Protein AF-A0A936N898-F1 (afdb_monomer_lite)

Radius of gyration: 23.76 Å; chains: 1; bounding box: 63×31×62 Å

Sequence (211 aa):
MKKSLTIEELRSRIGKPIFVIATTEEFKNKTAWYVISKIHEFKADNENRGYIEFTDYDYIDLEKIQFFRFFDTEATEKELAEILKEEEKAKKKTGYERVGKEESYYYTETSYFNDEKLAKNIARAEQLKYKLRRYAALNGGIPSQADWGNSYVAKYEIIGESDNFIHATKNFESRAVGAIYFKDIEACKKAIEIFKKELIWYFTEFQEMLY

Foldseek 3Di:
DPDPDDPVNVVVQAQFWKWFDFCDPVCVPDPAIDTQAGFHDWDAPPVRQIWTQGPVHRIDGPVRTPDMDTDPDPDDPVRVSVVRVVVVVVPPDDQPRPDDPDDARDDDCPDPCVDSVLVVLVVLLVVLLVVLQVLLCVPQHFDDPVQLVFLVQWKWWWDADPPLDIAIDIDRHDDDPSTGIHSDRVSRRVSCVVCVVSVSCCRPPRDNDDD

Secondary structure (DSSP, 8-state):
---PPPHHHHHTTTTS-EEEEE-STTTTT--S-EEE--EEEEEE-TT--EEEEETTEEEEEGGGEEEEEE--S---HHHHHHHHHHHHHHS---TTTT--TT------TTSS---HHHHHHHHHHHHHHHHHHHHHHHTT-PPPHHHHT-TTS-EEEEEE-GGG-EEEEEESS---TT--EES-HHHHHHHHHHTHHHHHHHHHT--SS--

pLDDT: mean 71.6, std 17.62, range [25.3, 97.5]

Structure (mmCIF, N/CA/C/O backbone):
data_AF-A0A936N898-F1
#
_entry.id   AF-A0A936N898-F1
#
loop_
_atom_site.group_PDB
_atom_site.id
_atom_site.type_symbol
_atom_site.label_atom_id
_atom_site.label_alt_id
_atom_site.label_comp_id
_atom_site.label_asym_id
_atom_site.label_entity_id
_atom_site.label_seq_id
_atom_site.pdbx_PDB_ins_code
_atom_site.Cartn_x
_atom_site.Cartn_y
_atom_site.Cartn_z
_atom_site.occupancy
_atom_site.B_iso_or_equiv
_atom_site.auth_seq_id
_atom_site.auth_comp_id
_atom_site.auth_asym_id
_atom_site.auth_atom_id
_atom_site.pdbx_PDB_model_num
ATOM 1 N N . MET A 1 1 ? -12.979 -19.127 -6.591 1.00 25.30 1 MET A N 1
ATOM 2 C CA . MET A 1 1 ? -12.616 -18.983 -8.018 1.00 25.30 1 MET A CA 1
ATOM 3 C C . MET A 1 1 ? -13.721 -18.176 -8.691 1.00 25.30 1 MET A C 1
ATOM 5 O O . MET A 1 1 ? -14.847 -18.655 -8.710 1.00 25.30 1 MET A O 1
ATOM 9 N N . LYS A 1 2 ? -13.460 -16.932 -9.126 1.00 33.62 2 LYS A N 1
ATOM 10 C CA . LYS A 1 2 ? -14.437 -16.159 -9.914 1.00 33.62 2 LYS A CA 1
ATOM 11 C C . LYS A 1 2 ? -14.580 -16.875 -11.259 1.00 33.62 2 LYS A C 1
ATOM 13 O O . LYS A 1 2 ? -13.618 -16.913 -12.018 1.00 33.62 2 LYS A O 1
ATOM 18 N N . LYS A 1 3 ? -15.722 -17.510 -11.512 1.00 35.06 3 LYS A N 1
ATOM 19 C CA . LYS A 1 3 ? -16.014 -18.105 -12.818 1.00 35.06 3 LYS A CA 1
ATOM 20 C C . LYS A 1 3 ? -16.318 -16.934 -13.753 1.00 35.06 3 LYS A C 1
ATOM 22 O O . LYS A 1 3 ? -17.282 -16.213 -13.512 1.00 35.06 3 LYS A O 1
ATOM 27 N N . SER A 1 4 ? -15.451 -16.670 -14.726 1.00 47.84 4 SER A N 1
ATOM 28 C CA . SER A 1 4 ? -15.761 -15.726 -15.801 1.00 47.84 4 SER A CA 1
ATOM 29 C C . SER A 1 4 ? -16.991 -16.257 -16.531 1.00 47.84 4 SER A C 1
ATOM 31 O O . SER A 1 4 ? -16.968 -17.408 -16.971 1.00 47.84 4 SER A O 1
ATOM 33 N N . LEU A 1 5 ? -18.063 -15.466 -16.611 1.00 54.56 5 LEU A N 1
ATOM 34 C CA . LEU A 1 5 ? -19.192 -15.829 -17.461 1.00 54.56 5 LEU A CA 1
ATOM 35 C C . LEU A 1 5 ? -18.720 -15.878 -18.913 1.00 54.56 5 LEU A C 1
ATOM 37 O O . LEU A 1 5 ? -17.948 -15.030 -19.362 1.00 54.56 5 LEU A O 1
ATOM 41 N N . THR A 1 6 ? -19.180 -16.891 -19.626 1.00 60.09 6 THR A N 1
ATOM 42 C CA . THR A 1 6 ? -18.953 -17.059 -21.057 1.00 60.09 6 THR A CA 1
ATOM 43 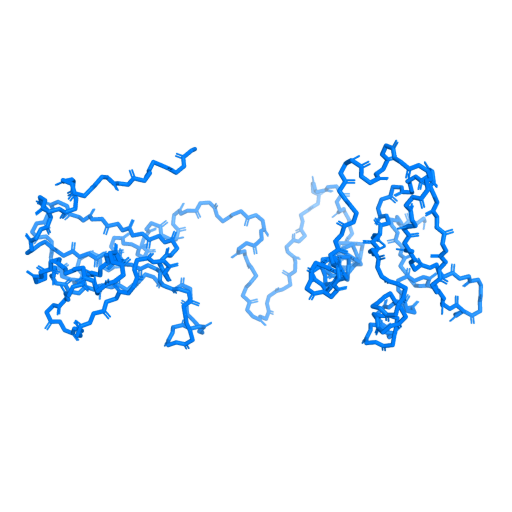C C . THR A 1 6 ? -19.777 -16.043 -21.855 1.00 60.09 6 THR A C 1
ATOM 45 O O . THR A 1 6 ? -20.807 -15.542 -21.400 1.00 60.09 6 THR A O 1
ATOM 48 N N . ILE A 1 7 ? -19.341 -15.749 -23.082 1.00 58.12 7 ILE A N 1
ATOM 49 C CA . ILE A 1 7 ? -20.058 -14.850 -24.006 1.00 58.12 7 ILE A CA 1
ATOM 50 C C . ILE A 1 7 ? -21.486 -15.359 -24.276 1.00 58.12 7 ILE A C 1
ATOM 52 O O . ILE A 1 7 ? -22.421 -14.571 -24.404 1.00 58.12 7 ILE A O 1
ATOM 56 N N . GLU A 1 8 ? -21.673 -16.677 -24.321 1.00 64.31 8 GLU A N 1
ATOM 57 C CA . GLU A 1 8 ? -22.971 -17.327 -24.534 1.00 64.31 8 GLU A CA 1
ATOM 58 C C . GLU A 1 8 ? -23.923 -17.109 -23.350 1.00 64.31 8 GLU A C 1
ATOM 60 O O . GLU A 1 8 ? -25.092 -16.765 -23.548 1.00 64.31 8 GLU A O 1
ATOM 65 N N . GLU A 1 9 ? -23.412 -17.207 -22.118 1.00 66.25 9 GLU A N 1
ATOM 66 C CA . GLU A 1 9 ? -24.181 -16.903 -20.906 1.00 66.25 9 GLU A CA 1
ATOM 67 C C . GLU A 1 9 ? -24.634 -15.437 -20.886 1.00 66.25 9 GLU A C 1
ATOM 69 O O . GLU A 1 9 ? -25.782 -15.167 -20.535 1.00 66.25 9 GLU A O 1
ATOM 74 N N . LEU A 1 10 ? -23.792 -14.495 -21.326 1.00 65.50 10 LEU A N 1
ATOM 75 C CA . LEU A 1 10 ? -24.143 -13.071 -21.402 1.00 65.50 10 LEU A CA 1
ATOM 76 C C . LEU A 1 10 ? -25.190 -12.774 -22.487 1.00 65.50 10 LEU A C 1
ATOM 78 O O . LEU A 1 10 ? -26.138 -12.030 -22.236 1.00 65.50 10 LEU A O 1
ATOM 82 N N . ARG A 1 11 ? -25.082 -13.395 -23.669 1.00 67.81 11 ARG A N 1
ATOM 83 C CA . ARG A 1 11 ? -26.071 -13.236 -24.754 1.00 67.81 11 ARG A CA 1
ATOM 84 C C . ARG A 1 11 ? -27.466 -13.721 -24.357 1.00 67.81 11 ARG A C 1
ATOM 86 O O . ARG A 1 11 ? -28.455 -13.106 -24.740 1.00 67.81 11 ARG A O 1
ATOM 93 N N . SER A 1 12 ? -27.559 -14.764 -23.529 1.00 71.19 12 SER A N 1
ATOM 94 C CA . SER A 1 12 ? -28.845 -15.259 -23.001 1.00 71.19 12 SER A CA 1
ATOM 95 C C . SER A 1 12 ? -29.560 -14.279 -22.049 1.00 71.19 12 SER A C 1
ATOM 97 O O . SER A 1 12 ? -30.694 -14.523 -21.630 1.00 71.19 12 SER A O 1
ATOM 99 N N . ARG A 1 13 ? -28.893 -13.178 -21.675 1.00 69.88 13 ARG A N 1
ATOM 100 C CA . ARG A 1 13 ? -29.365 -12.181 -20.705 1.00 69.88 13 ARG A CA 1
ATOM 101 C C . ARG A 1 13 ? -29.786 -10.852 -21.349 1.00 69.88 13 ARG A C 1
ATOM 103 O O . ARG A 1 13 ? -30.133 -9.932 -20.613 1.00 69.88 13 ARG A O 1
ATOM 110 N N . ILE A 1 14 ? -29.788 -10.747 -22.684 1.00 70.94 14 ILE A N 1
ATOM 111 C CA . ILE A 1 14 ? -30.288 -9.562 -23.406 1.00 70.94 14 ILE A CA 1
ATOM 112 C C . ILE A 1 14 ? -31.725 -9.241 -22.959 1.00 70.94 14 ILE A C 1
ATOM 114 O O . ILE A 1 14 ? -32.552 -10.141 -22.810 1.00 70.94 14 ILE A O 1
ATOM 118 N N . GLY A 1 15 ? -32.017 -7.963 -22.695 1.00 66.62 15 GLY A N 1
ATOM 119 C CA . GLY A 1 15 ? -33.334 -7.500 -22.245 1.00 66.62 15 GLY A CA 1
ATOM 120 C C . GLY A 1 15 ? -33.654 -7.719 -20.757 1.00 66.62 15 GLY A C 1
ATOM 121 O O . GLY A 1 15 ? -34.701 -7.253 -20.298 1.00 66.62 15 GLY A O 1
ATOM 122 N N . LYS A 1 16 ? -32.784 -8.389 -19.987 1.00 68.69 16 LYS A N 1
ATOM 123 C CA . LYS A 1 16 ? -32.965 -8.585 -18.537 1.00 68.69 16 LYS A CA 1
ATOM 124 C C . LYS A 1 16 ? -32.343 -7.434 -17.728 1.00 68.69 16 LYS A C 1
ATOM 126 O O . LYS A 1 16 ? -31.335 -6.881 -18.168 1.00 68.69 16 LYS A O 1
ATOM 131 N N . PRO A 1 17 ? -32.914 -7.075 -16.560 1.00 65.12 17 PRO A N 1
ATOM 132 C CA . PRO A 1 17 ? -32.332 -6.075 -15.665 1.00 65.12 17 PRO A CA 1
ATOM 133 C C . PRO A 1 17 ? -31.023 -6.574 -15.040 1.00 65.12 17 PRO A C 1
ATOM 135 O O . PRO A 1 17 ? -30.881 -7.763 -14.723 1.00 65.12 17 PRO A O 1
ATOM 138 N N . ILE A 1 18 ? -30.064 -5.663 -14.851 1.00 65.50 18 ILE A N 1
ATOM 139 C CA . ILE A 1 18 ? -28.717 -5.993 -14.375 1.00 65.50 18 ILE A CA 1
ATOM 140 C C . ILE A 1 18 ? -28.295 -5.069 -13.250 1.00 65.50 18 ILE A C 1
ATOM 142 O O . ILE A 1 18 ? -28.635 -3.894 -13.203 1.00 65.50 18 ILE A O 1
ATOM 146 N N . PHE A 1 19 ? -27.494 -5.609 -12.338 1.00 66.81 19 PHE A N 1
ATOM 147 C CA . PHE A 1 19 ? -26.786 -4.804 -11.363 1.00 66.81 19 PHE A CA 1
ATOM 148 C C . PHE A 1 19 ? -25.291 -4.894 -11.560 1.00 66.81 19 PHE A C 1
ATOM 150 O O . PHE A 1 19 ? -24.734 -5.982 -11.732 1.00 66.81 19 PHE A O 1
ATOM 157 N N . VAL A 1 20 ? -24.636 -3.742 -11.501 1.00 61.72 20 VAL A N 1
ATOM 158 C CA . VAL A 1 20 ? -23.196 -3.642 -11.720 1.00 61.72 20 VAL A CA 1
ATOM 159 C C . VAL A 1 20 ? -22.561 -2.808 -10.615 1.00 61.72 20 VAL A C 1
ATOM 161 O O . VAL A 1 20 ? -23.119 -1.812 -10.153 1.00 61.72 20 VAL A O 1
ATOM 164 N N . ILE A 1 21 ? -21.371 -3.237 -10.201 1.00 58.72 21 ILE A N 1
ATOM 165 C CA . ILE A 1 21 ? -20.421 -2.444 -9.425 1.00 58.72 21 ILE A CA 1
ATOM 166 C C . ILE A 1 21 ? -19.236 -2.146 -10.350 1.00 58.72 21 ILE A C 1
ATOM 168 O O . ILE A 1 21 ? -18.419 -3.029 -10.643 1.00 58.72 21 ILE A O 1
ATOM 172 N N . ALA A 1 22 ? -19.167 -0.902 -10.825 1.00 56.31 22 ALA A N 1
ATOM 173 C CA . ALA A 1 22 ? -18.074 -0.377 -11.642 1.00 56.31 22 ALA A CA 1
ATOM 174 C C . ALA A 1 22 ? -17.083 0.415 -10.772 1.00 56.31 22 ALA A C 1
ATOM 176 O O . ALA A 1 22 ? -17.482 1.063 -9.805 1.00 56.31 22 ALA A O 1
ATOM 177 N N . THR A 1 23 ? -15.789 0.363 -11.099 1.00 52.53 23 THR A N 1
ATOM 178 C CA . THR A 1 23 ? -14.720 0.994 -10.288 1.00 52.53 23 THR A CA 1
ATOM 179 C C . THR A 1 23 ? -14.143 2.266 -10.896 1.00 52.53 23 THR A C 1
ATOM 181 O O . THR A 1 23 ? -13.214 2.852 -10.332 1.00 52.53 23 THR A O 1
ATOM 184 N N . THR A 1 24 ? -14.645 2.709 -12.047 1.00 51.88 24 THR A N 1
ATOM 185 C CA . THR A 1 24 ? -14.074 3.859 -12.746 1.00 51.88 24 THR A CA 1
ATOM 186 C C . THR A 1 24 ? -14.446 5.205 -12.152 1.00 51.88 24 THR A C 1
ATOM 188 O O . THR A 1 24 ? -15.329 5.335 -11.314 1.00 51.88 24 THR A O 1
ATOM 191 N N . GLU A 1 25 ? -13.700 6.223 -12.589 1.00 50.44 25 GLU A N 1
ATOM 192 C CA . GLU A 1 25 ? -13.768 7.634 -12.185 1.00 50.44 25 GLU A CA 1
ATOM 193 C C . GLU A 1 25 ? -15.176 8.227 -12.183 1.00 50.44 25 GLU A C 1
ATOM 195 O O . GLU A 1 25 ? -15.496 9.007 -11.291 1.00 50.44 25 GLU A O 1
ATOM 200 N N . GLU A 1 26 ? -16.036 7.753 -13.081 1.00 51.69 26 GLU A N 1
ATOM 201 C CA . GLU A 1 26 ? -17.459 8.104 -13.161 1.00 51.69 26 GLU A CA 1
ATOM 202 C C . GLU A 1 26 ? -18.262 7.682 -11.917 1.00 51.69 26 GLU A C 1
ATOM 204 O O . GLU A 1 26 ? -19.227 8.348 -11.545 1.00 51.69 26 GLU A O 1
ATOM 209 N N . PHE A 1 27 ? -17.826 6.630 -11.216 1.00 52.47 27 PHE A N 1
ATOM 210 C CA . PHE A 1 27 ? -18.489 6.064 -10.035 1.00 52.47 27 PHE A CA 1
ATOM 211 C C . PHE A 1 27 ? -17.569 5.988 -8.797 1.00 52.47 27 PHE A C 1
ATOM 213 O O . PHE A 1 27 ? -17.986 5.485 -7.751 1.00 52.47 27 PHE A O 1
ATOM 220 N N . LYS A 1 28 ? -16.347 6.556 -8.872 1.00 43.41 28 LYS A N 1
ATOM 221 C CA . LYS A 1 28 ? -15.240 6.453 -7.883 1.00 43.41 28 LYS A CA 1
ATOM 222 C C . LYS A 1 28 ? -15.609 6.775 -6.429 1.00 43.41 28 LYS A C 1
ATOM 224 O O . LYS A 1 28 ? -14.878 6.389 -5.522 1.00 43.41 28 LYS A O 1
ATOM 229 N N . ASN A 1 29 ? -16.722 7.465 -6.189 1.00 44.66 29 ASN A N 1
ATOM 230 C CA . ASN A 1 29 ? -17.142 7.886 -4.853 1.00 44.66 29 ASN A CA 1
ATOM 231 C C . ASN A 1 29 ? -18.185 6.971 -4.186 1.00 44.66 29 ASN A C 1
ATOM 233 O O . ASN A 1 29 ? -18.640 7.311 -3.092 1.00 44.66 29 ASN A O 1
ATOM 237 N N . LYS A 1 30 ? -18.628 5.869 -4.813 1.00 45.44 30 LYS A N 1
ATOM 238 C CA . LYS A 1 30 ? -19.821 5.143 -4.342 1.00 45.44 30 LYS A CA 1
ATOM 239 C C . LYS A 1 30 ? -19.660 3.619 -4.431 1.00 45.44 30 LYS A C 1
ATOM 241 O O . LYS A 1 30 ? -19.649 3.038 -5.504 1.00 45.44 30 LYS A O 1
ATOM 246 N N . THR A 1 31 ? -19.591 2.963 -3.275 1.00 46.12 31 THR A N 1
ATOM 247 C CA . THR A 1 31 ? -19.560 1.496 -3.102 1.00 46.12 31 THR A CA 1
ATOM 248 C C . THR A 1 31 ? -20.960 0.864 -3.115 1.00 46.12 31 THR A C 1
ATOM 250 O O . THR A 1 31 ? -21.208 -0.066 -2.357 1.00 46.12 31 THR A O 1
ATOM 253 N N . ALA A 1 32 ? -21.903 1.396 -3.896 1.00 54.03 32 ALA A N 1
ATOM 254 C CA . ALA A 1 32 ? -23.293 0.932 -3.911 1.00 54.03 32 ALA A CA 1
ATOM 255 C C . ALA A 1 32 ? -23.605 0.181 -5.213 1.00 54.03 32 ALA A C 1
ATOM 257 O O . ALA A 1 32 ? -23.073 0.531 -6.265 1.00 54.03 32 ALA A O 1
ATOM 258 N N . TRP A 1 33 ? -24.473 -0.833 -5.156 1.00 58.66 33 TRP A N 1
ATOM 259 C CA . TRP A 1 33 ? -25.014 -1.466 -6.361 1.00 58.66 33 TRP A CA 1
ATOM 260 C C . TRP A 1 33 ? -25.842 -0.473 -7.176 1.00 58.66 33 TRP A C 1
ATOM 262 O O . TRP A 1 33 ? -26.731 0.190 -6.637 1.00 58.66 33 TRP A O 1
ATOM 272 N N . TYR A 1 34 ? -25.597 -0.430 -8.484 1.00 59.09 34 TYR A N 1
ATOM 273 C CA . TYR A 1 34 ? -26.412 0.325 -9.428 1.00 59.09 34 TYR A CA 1
ATOM 274 C C . TYR A 1 34 ? -27.274 -0.625 -10.235 1.00 59.09 34 TYR A C 1
ATOM 276 O O . TYR A 1 34 ? -26.753 -1.602 -10.778 1.00 59.09 34 TYR A O 1
ATOM 284 N N . VAL A 1 35 ? -28.571 -0.319 -10.318 1.00 60.34 35 VAL A N 1
ATOM 285 C CA . VAL A 1 35 ? -29.423 -0.866 -11.373 1.00 60.34 35 VAL A CA 1
ATOM 286 C C . VAL A 1 35 ? -28.887 -0.248 -12.656 1.00 60.34 35 VAL A C 1
ATOM 288 O O . VAL A 1 35 ? -29.009 0.960 -12.855 1.00 60.34 35 VAL A O 1
ATOM 291 N N . ILE A 1 36 ? -28.219 -1.046 -13.475 1.00 62.06 36 ILE A N 1
ATOM 292 C CA . ILE A 1 36 ? -27.969 -0.657 -14.854 1.00 62.06 36 ILE A CA 1
ATOM 293 C C . ILE A 1 36 ? -29.099 -1.313 -15.626 1.00 62.06 36 ILE A C 1
ATOM 295 O O . ILE A 1 36 ? -29.426 -2.481 -15.409 1.00 62.06 36 ILE A O 1
ATOM 299 N N . SER A 1 37 ? -29.786 -0.521 -16.428 1.00 62.75 37 SER A N 1
ATOM 300 C CA . SER A 1 37 ? -30.978 -0.944 -17.147 1.00 62.75 37 SER A CA 1
ATOM 301 C C . SER A 1 37 ? -30.720 -2.118 -18.096 1.00 62.75 37 SER A C 1
ATOM 303 O O . SER A 1 37 ? -29.687 -2.784 -18.062 1.00 62.75 37 SER A O 1
ATOM 305 N N . LYS A 1 38 ? -31.718 -2.484 -18.897 1.00 68.81 38 LYS A N 1
ATOM 306 C CA . LYS A 1 38 ? -31.683 -3.719 -19.685 1.00 68.81 38 LYS A CA 1
ATOM 307 C C . LYS A 1 38 ? -30.485 -3.722 -20.640 1.00 68.81 38 LYS A C 1
ATOM 309 O O . LYS A 1 38 ? -30.181 -2.701 -21.254 1.00 68.81 38 LYS A O 1
ATOM 314 N N . ILE A 1 39 ? -29.847 -4.883 -20.817 1.00 69.88 39 ILE A N 1
ATOM 315 C CA . ILE A 1 39 ? -28.893 -5.053 -21.925 1.00 69.88 39 ILE A CA 1
ATOM 316 C C . ILE A 1 39 ? -29.645 -4.821 -23.225 1.00 69.88 39 ILE A C 1
ATOM 318 O O . ILE A 1 39 ? -30.617 -5.531 -23.503 1.00 69.88 39 ILE A O 1
ATOM 322 N N . HIS A 1 40 ? -29.157 -3.867 -24.008 1.00 69.88 40 HIS A N 1
ATOM 323 C CA . HIS A 1 40 ? -29.633 -3.609 -25.351 1.00 69.88 40 HIS A CA 1
ATOM 324 C C . HIS A 1 40 ? -28.919 -4.521 -26.354 1.00 69.88 40 HIS A C 1
ATOM 326 O O . HIS A 1 40 ? -29.560 -5.361 -26.983 1.00 69.88 40 HIS A O 1
ATOM 332 N N . GLU A 1 41 ? -27.591 -4.421 -26.440 1.00 71.25 41 GLU A N 1
ATOM 333 C CA . GLU A 1 41 ? -26.783 -5.166 -27.408 1.00 71.25 41 GLU A CA 1
ATOM 334 C C . GLU A 1 41 ? -25.378 -5.466 -26.855 1.00 71.25 41 GLU A C 1
ATOM 336 O O . GLU A 1 41 ? -24.870 -4.782 -25.967 1.00 71.25 41 GLU A O 1
ATOM 341 N N . PHE A 1 42 ? -24.736 -6.513 -27.377 1.00 69.25 42 PHE A N 1
ATOM 342 C CA . PHE A 1 42 ? -23.307 -6.754 -27.182 1.00 69.25 42 PHE A CA 1
ATOM 343 C C . PHE A 1 42 ? -22.545 -6.339 -28.441 1.00 69.25 42 PHE A C 1
ATOM 345 O O . PHE A 1 42 ? -22.829 -6.850 -29.526 1.00 69.25 42 PHE A O 1
ATOM 352 N N . LYS A 1 43 ? -21.532 -5.487 -28.281 1.00 68.25 43 LYS A N 1
ATOM 353 C CA . LYS A 1 43 ? -20.663 -5.023 -29.368 1.00 68.25 43 LYS A CA 1
ATOM 354 C C . LYS A 1 43 ? -19.215 -5.400 -29.083 1.00 68.25 43 LYS A C 1
ATOM 356 O O . LYS A 1 43 ? -18.809 -5.527 -27.934 1.00 68.25 43 LYS A O 1
ATOM 361 N N . ALA A 1 44 ? -18.431 -5.584 -30.135 1.00 65.25 44 ALA A N 1
ATOM 362 C CA . ALA A 1 44 ? -16.981 -5.673 -30.037 1.00 65.25 44 ALA A CA 1
ATOM 363 C C . ALA A 1 44 ? -16.386 -4.460 -30.750 1.00 65.25 44 ALA A C 1
ATOM 365 O O . ALA A 1 44 ? -16.879 -4.083 -31.816 1.00 65.25 44 ALA A O 1
ATOM 366 N N . ASP A 1 45 ? -15.367 -3.835 -30.162 1.00 65.38 45 ASP A N 1
ATOM 367 C CA . ASP A 1 45 ? -14.613 -2.808 -30.876 1.00 65.38 45 ASP A CA 1
ATOM 368 C C . ASP A 1 45 ? -13.688 -3.427 -31.938 1.00 65.38 45 ASP A C 1
ATOM 370 O O . ASP A 1 45 ? -13.567 -4.647 -32.082 1.00 65.38 45 ASP A O 1
ATOM 374 N N . ASN A 1 46 ? -12.999 -2.561 -32.680 1.00 66.94 46 ASN A N 1
ATOM 375 C CA . ASN A 1 46 ? -12.047 -2.960 -33.718 1.00 66.94 46 ASN A CA 1
ATOM 376 C C . ASN A 1 46 ? -10.837 -3.751 -33.174 1.00 66.94 46 ASN A C 1
ATOM 378 O O . ASN A 1 46 ? -10.075 -4.310 -33.960 1.00 66.94 46 ASN A O 1
ATOM 382 N N . GLU A 1 47 ? -10.653 -3.801 -31.851 1.00 66.00 47 GLU A N 1
ATOM 383 C CA . GLU A 1 47 ? -9.592 -4.526 -31.145 1.00 66.00 47 GLU A CA 1
ATOM 384 C C . GLU A 1 47 ? -10.120 -5.810 -30.469 1.00 66.00 47 GLU A C 1
ATOM 386 O O . GLU A 1 47 ? -9.405 -6.433 -29.684 1.00 66.00 47 GLU A O 1
ATOM 391 N N . ASN A 1 48 ? -11.350 -6.242 -30.791 1.00 61.16 48 ASN A N 1
ATOM 392 C CA . ASN A 1 48 ? -12.046 -7.385 -30.184 1.00 61.16 48 ASN A CA 1
ATOM 393 C C . ASN A 1 48 ? -12.301 -7.258 -28.671 1.00 61.16 48 ASN A C 1
ATOM 395 O O . ASN A 1 48 ? -12.583 -8.259 -28.001 1.00 61.16 48 ASN A O 1
ATOM 399 N N . ARG A 1 49 ? -12.261 -6.047 -28.111 1.00 59.22 49 ARG A N 1
ATOM 400 C CA . ARG A 1 49 ? -12.724 -5.815 -26.741 1.00 59.22 49 ARG A CA 1
ATOM 401 C C . ARG A 1 49 ? -14.246 -5.785 -26.741 1.00 59.22 49 ARG A C 1
ATOM 403 O O . ARG A 1 49 ? -14.870 -5.077 -27.528 1.00 59.22 49 ARG A O 1
ATOM 410 N N . GLY A 1 50 ? -14.845 -6.616 -25.894 1.00 62.94 50 GLY A N 1
ATOM 411 C CA . GLY A 1 50 ? -16.294 -6.723 -25.763 1.00 62.94 50 GLY A CA 1
ATOM 412 C C . GLY A 1 50 ? -16.863 -5.610 -24.888 1.00 62.94 50 GLY A C 1
ATOM 413 O O . GLY A 1 50 ? -16.404 -5.410 -23.765 1.00 62.94 50 GLY A O 1
ATOM 414 N N . TYR A 1 51 ? -17.907 -4.951 -25.375 1.00 65.88 51 TYR A N 1
ATOM 415 C CA . TYR A 1 51 ? -18.675 -3.932 -24.670 1.00 65.88 51 TYR A CA 1
ATOM 416 C C . TYR A 1 51 ? -20.150 -4.326 -24.639 1.00 65.88 51 TYR A C 1
ATOM 418 O O . TYR A 1 51 ? -20.663 -4.984 -25.550 1.00 65.88 51 TYR A O 1
ATOM 426 N N . ILE A 1 52 ? -20.840 -3.912 -23.580 1.00 67.69 52 ILE A N 1
ATOM 427 C CA . ILE A 1 52 ? -22.291 -4.061 -23.464 1.00 67.69 52 ILE A CA 1
ATOM 428 C C . ILE A 1 52 ? -22.918 -2.676 -23.585 1.00 67.69 52 ILE A C 1
ATOM 430 O O . ILE A 1 52 ? -22.538 -1.759 -22.855 1.00 67.69 52 ILE A O 1
ATOM 434 N N . GLU A 1 53 ? -23.872 -2.548 -24.498 1.00 66.50 53 GLU A N 1
ATOM 435 C CA . GLU A 1 53 ? -24.739 -1.384 -24.634 1.00 66.50 53 GLU A CA 1
ATOM 436 C C . GLU A 1 53 ? -25.987 -1.593 -23.777 1.00 66.50 53 GLU A C 1
ATOM 438 O O . GLU A 1 53 ? -26.608 -2.664 -23.792 1.00 66.50 53 GLU A O 1
ATOM 443 N N . PHE A 1 54 ? -26.340 -0.573 -23.006 1.00 68.94 54 PHE A N 1
ATOM 444 C CA . PHE A 1 54 ? -27.487 -0.590 -22.107 1.00 68.94 54 PHE A CA 1
ATOM 445 C C . PHE A 1 54 ? -28.529 0.400 -22.612 1.00 68.94 54 PHE A C 1
ATOM 447 O O . PHE A 1 54 ? -28.206 1.348 -23.317 1.00 68.94 54 PHE A O 1
ATOM 454 N N . THR A 1 55 ? -29.795 0.212 -22.247 1.00 68.31 55 THR A N 1
ATOM 455 C CA . THR A 1 55 ? -30.851 1.108 -22.745 1.00 68.31 55 THR A CA 1
ATOM 456 C C . THR A 1 55 ? -30.702 2.556 -22.272 1.00 68.31 55 THR A C 1
ATOM 458 O O . THR A 1 55 ? -31.137 3.453 -22.985 1.00 68.31 55 THR A O 1
ATOM 461 N N . ASP A 1 56 ? -30.067 2.789 -21.116 1.00 63.88 56 ASP A N 1
ATOM 462 C CA . ASP A 1 56 ? -29.888 4.141 -20.556 1.00 63.88 56 ASP A CA 1
ATOM 463 C C . ASP A 1 56 ? -28.429 4.637 -20.597 1.00 63.88 56 ASP A C 1
ATOM 465 O O . ASP A 1 56 ? -28.134 5.713 -20.077 1.00 63.88 56 ASP A O 1
ATOM 469 N N . TYR A 1 57 ? -27.510 3.860 -21.186 1.00 61.59 57 TYR A N 1
ATOM 470 C CA . TYR A 1 57 ? -26.090 4.207 -21.308 1.00 61.59 57 TYR A CA 1
ATOM 471 C C . TYR A 1 57 ? -25.503 3.694 -22.626 1.00 61.59 57 TYR A C 1
ATOM 473 O O . TYR A 1 57 ? -25.628 2.508 -22.929 1.00 61.59 57 TYR A O 1
ATOM 481 N N . ASP A 1 58 ? -24.766 4.558 -23.332 1.00 59.59 58 ASP A N 1
ATOM 482 C CA . ASP A 1 58 ? -24.194 4.256 -24.652 1.00 59.59 58 ASP A CA 1
ATOM 483 C C . ASP A 1 58 ? -23.320 2.984 -24.665 1.00 59.59 58 ASP A C 1
ATOM 485 O O . ASP A 1 58 ? -23.390 2.206 -25.611 1.00 59.59 58 ASP A O 1
ATOM 489 N N . TYR A 1 59 ? -22.491 2.742 -23.638 1.00 64.50 59 TYR A N 1
ATOM 490 C CA . TYR A 1 59 ? -21.751 1.481 -23.450 1.00 64.50 59 TYR A CA 1
ATOM 491 C C . TYR A 1 59 ? -21.032 1.416 -22.089 1.00 64.50 59 TYR A C 1
ATOM 493 O O . TYR A 1 59 ? -20.687 2.442 -21.504 1.00 64.50 59 TYR A O 1
ATOM 501 N N . ILE A 1 60 ? -20.729 0.202 -21.607 1.00 63.19 60 ILE A N 1
ATOM 502 C CA . ILE A 1 60 ? -19.791 -0.033 -20.491 1.00 63.19 60 ILE A CA 1
ATOM 503 C C . ILE A 1 60 ? -18.715 -1.037 -20.909 1.00 63.19 60 ILE A C 1
ATOM 505 O O . ILE A 1 60 ? -19.004 -2.098 -21.465 1.00 63.19 60 ILE A O 1
ATOM 509 N N . ASP A 1 61 ? -17.464 -0.696 -20.599 1.00 64.19 61 ASP A N 1
ATOM 510 C CA . ASP A 1 61 ? -16.300 -1.568 -20.764 1.00 64.19 61 ASP A CA 1
ATOM 511 C C . ASP A 1 61 ? -16.289 -2.674 -19.706 1.00 64.19 61 ASP A C 1
ATOM 513 O O . ASP A 1 61 ? -16.293 -2.406 -18.498 1.00 64.19 61 ASP A O 1
ATOM 517 N N . LEU A 1 62 ? -16.242 -3.925 -20.155 1.00 61.59 62 LEU A N 1
ATOM 518 C CA . LEU A 1 62 ? -16.228 -5.083 -19.268 1.00 61.59 62 LEU A CA 1
ATOM 519 C C . LEU A 1 62 ? -14.981 -5.131 -18.375 1.00 61.59 62 LEU A C 1
ATOM 521 O O . LEU A 1 62 ? -15.070 -5.615 -17.245 1.00 61.59 62 LEU A O 1
ATOM 525 N N . GLU A 1 63 ? -13.845 -4.587 -18.820 1.00 62.34 63 GLU A N 1
ATOM 526 C CA . GLU A 1 63 ? -12.609 -4.548 -18.023 1.00 62.34 63 GLU A CA 1
ATOM 527 C C . GLU A 1 63 ? -12.712 -3.600 -16.816 1.00 62.34 63 GLU A C 1
ATOM 529 O O . GLU A 1 63 ? -11.954 -3.712 -15.849 1.00 62.34 63 GLU A O 1
ATOM 534 N N . LYS A 1 64 ? -13.684 -2.681 -16.842 1.00 59.44 64 LYS A N 1
ATOM 535 C CA . LYS A 1 64 ? -13.929 -1.672 -15.799 1.00 59.44 64 LYS A CA 1
ATOM 536 C C . LYS A 1 64 ? -14.922 -2.132 -14.722 1.00 59.44 64 LYS A C 1
ATOM 538 O O . LYS A 1 64 ? -15.147 -1.421 -13.737 1.00 59.44 64 LYS A O 1
ATOM 543 N N . ILE A 1 65 ? -15.509 -3.319 -14.879 1.00 60.47 65 ILE A N 1
ATOM 544 C CA . ILE A 1 65 ? -16.507 -3.880 -13.963 1.00 60.47 65 ILE A CA 1
ATOM 545 C C . ILE A 1 65 ? -15.832 -4.803 -12.939 1.00 60.47 65 ILE A C 1
ATOM 547 O O . ILE A 1 65 ? -15.163 -5.772 -13.290 1.00 60.47 65 ILE A O 1
ATOM 551 N N . GLN A 1 66 ? -16.053 -4.561 -11.640 1.00 60.88 66 GLN A N 1
ATOM 552 C CA . GLN A 1 66 ? -15.510 -5.433 -10.583 1.00 60.88 66 GLN A CA 1
ATOM 553 C C . GLN A 1 66 ? -16.401 -6.645 -10.308 1.00 60.88 66 GLN A C 1
ATOM 555 O O . GLN A 1 66 ? -15.904 -7.746 -10.018 1.00 60.88 66 GLN A O 1
ATOM 560 N N . PHE A 1 67 ? -17.715 -6.402 -10.338 1.00 62.12 67 PHE A N 1
ATOM 561 C CA . PHE A 1 67 ? -18.772 -7.368 -10.074 1.00 62.12 67 PHE A CA 1
ATOM 562 C C . PHE A 1 67 ? -20.028 -7.001 -10.872 1.00 62.12 67 PHE A C 1
ATOM 564 O O . PHE A 1 67 ? -20.423 -5.839 -10.920 1.00 62.12 67 PHE A O 1
ATOM 571 N N . PHE A 1 68 ? -20.680 -8.007 -11.443 1.00 64.38 68 PHE A N 1
ATOM 572 C CA . PHE A 1 68 ? -22.010 -7.906 -12.036 1.00 64.38 68 PHE A CA 1
ATOM 573 C C . PHE A 1 68 ? -22.912 -8.970 -11.404 1.00 64.38 68 PHE A C 1
ATOM 575 O O . PHE A 1 68 ? -22.437 -10.019 -10.951 1.00 64.38 68 PHE A O 1
ATOM 582 N N . ARG A 1 69 ? -24.217 -8.718 -11.389 1.00 63.84 69 ARG A N 1
ATOM 583 C CA . ARG A 1 69 ? -25.226 -9.698 -11.002 1.00 63.84 69 ARG A CA 1
ATOM 584 C C . ARG A 1 69 ? -26.446 -9.568 -11.904 1.00 63.84 69 ARG A C 1
ATOM 586 O O . ARG A 1 69 ? -26.953 -8.474 -12.130 1.00 63.84 69 ARG A O 1
ATOM 593 N N . PHE A 1 70 ? -26.920 -10.713 -12.376 1.00 65.06 70 PHE A N 1
ATOM 594 C CA . PHE A 1 70 ? -28.164 -10.831 -13.123 1.00 65.06 70 PHE A CA 1
ATOM 595 C C . PHE A 1 70 ? -29.273 -11.280 -12.183 1.00 65.06 70 PHE A C 1
ATOM 597 O O . PHE A 1 70 ? -29.046 -12.152 -11.343 1.00 65.06 70 PHE A O 1
ATOM 604 N N . PHE A 1 71 ? -30.467 -10.730 -12.368 1.00 59.69 71 PHE A N 1
ATOM 605 C CA . PHE A 1 71 ? -31.674 -11.244 -11.736 1.00 59.69 71 PHE A CA 1
ATOM 606 C C . PHE A 1 71 ? -32.544 -11.897 -12.808 1.00 59.69 71 PHE A C 1
ATOM 608 O O . PHE A 1 71 ? -32.715 -11.362 -13.901 1.00 59.69 71 PHE A O 1
ATOM 615 N N . ASP A 1 72 ? -33.029 -13.103 -12.519 1.00 53.28 72 ASP A N 1
ATOM 616 C CA . ASP A 1 72 ? -33.861 -13.888 -13.442 1.00 53.28 72 ASP A CA 1
ATOM 617 C C . ASP A 1 72 ? -35.355 -13.558 -13.346 1.00 53.28 72 ASP A C 1
ATOM 619 O O . ASP A 1 72 ? -36.163 -14.154 -14.051 1.00 53.28 72 ASP A O 1
ATOM 623 N N . THR A 1 73 ? -35.726 -12.612 -12.488 1.00 54.28 73 THR A N 1
ATOM 624 C CA . THR A 1 73 ? -37.112 -12.328 -12.118 1.00 54.28 73 THR A CA 1
ATOM 625 C C . THR A 1 73 ? -37.619 -11.029 -12.735 1.00 54.28 73 THR A C 1
ATOM 627 O O . THR A 1 73 ? -36.874 -10.056 -12.825 1.00 54.28 73 THR A O 1
ATOM 630 N N . GLU A 1 74 ? -38.919 -10.982 -13.048 1.00 56.75 74 GLU A N 1
ATOM 631 C CA . GLU A 1 74 ? -39.700 -9.786 -13.434 1.00 56.75 74 GLU A CA 1
ATOM 632 C C . GLU A 1 74 ? -39.857 -8.763 -12.289 1.00 56.75 74 GLU A C 1
ATOM 634 O O . GLU A 1 74 ? -40.814 -7.995 -12.243 1.00 56.75 74 GLU A O 1
ATOM 639 N N . ALA A 1 75 ? -38.934 -8.772 -11.331 1.00 60.66 75 ALA A N 1
ATOM 640 C CA . ALA A 1 75 ? -38.925 -7.817 -10.244 1.00 60.66 75 ALA A CA 1
ATOM 641 C C . ALA A 1 75 ? -38.652 -6.424 -10.817 1.00 60.66 75 ALA A C 1
ATOM 643 O O . ALA A 1 75 ? -37.773 -6.227 -11.664 1.00 60.66 75 ALA A O 1
ATOM 644 N N . THR A 1 76 ? -39.425 -5.457 -10.348 1.00 63.94 76 THR A N 1
ATOM 645 C CA . THR A 1 76 ? -39.241 -4.054 -10.695 1.00 63.94 76 THR A CA 1
ATOM 646 C C . THR A 1 76 ? -37.884 -3.560 -10.193 1.00 63.94 76 THR A C 1
ATOM 648 O O . THR A 1 76 ? -37.313 -4.091 -9.237 1.00 63.94 76 THR A O 1
ATOM 651 N N . GLU A 1 77 ? -37.363 -2.494 -10.801 1.00 62.75 77 GLU A N 1
ATOM 652 C CA . GLU A 1 77 ? -36.095 -1.875 -10.381 1.00 62.75 77 GLU A CA 1
ATOM 653 C C . GLU A 1 77 ? -36.080 -1.539 -8.884 1.00 62.75 77 GLU A C 1
ATOM 655 O O . GLU A 1 77 ? -35.059 -1.687 -8.209 1.00 62.75 77 GLU A O 1
ATOM 660 N N . LYS A 1 78 ? -37.241 -1.135 -8.353 1.00 67.44 78 LYS A N 1
ATOM 661 C CA . LYS A 1 78 ? -37.426 -0.806 -6.942 1.00 67.44 78 LYS A CA 1
ATOM 662 C C . LYS A 1 78 ? -37.268 -2.033 -6.041 1.00 67.44 78 LYS A C 1
ATOM 664 O O . LYS A 1 78 ? -36.517 -1.968 -5.072 1.00 67.44 78 LYS A O 1
ATOM 669 N N . GLU A 1 79 ? -37.930 -3.138 -6.375 1.00 68.69 79 GLU A N 1
ATOM 670 C CA . GLU A 1 79 ? -37.850 -4.391 -5.609 1.00 68.69 79 GLU A CA 1
ATOM 671 C C . GLU A 1 79 ? -36.429 -4.956 -5.624 1.00 68.69 79 GLU A C 1
ATOM 673 O O . GLU A 1 79 ? -35.897 -5.358 -4.590 1.00 68.69 79 GLU A O 1
ATOM 678 N N . LEU A 1 80 ? -35.764 -4.917 -6.780 1.00 69.31 80 LEU A N 1
ATOM 679 C CA . LEU A 1 80 ? -34.386 -5.385 -6.897 1.00 69.31 80 LEU A CA 1
ATOM 680 C C . LEU A 1 80 ? -33.406 -4.526 -6.077 1.00 69.31 80 LEU A C 1
ATOM 682 O O . LEU A 1 80 ? -32.494 -5.060 -5.438 1.00 69.31 80 LEU A O 1
ATOM 686 N N . ALA A 1 81 ? -33.608 -3.205 -6.044 1.00 68.62 81 ALA A N 1
ATOM 687 C CA . ALA A 1 81 ? -32.813 -2.305 -5.212 1.00 68.62 81 ALA A CA 1
ATOM 688 C C . ALA A 1 81 ? -33.031 -2.547 -3.706 1.00 68.62 81 ALA A C 1
ATOM 690 O O . ALA A 1 81 ? -32.092 -2.402 -2.921 1.00 68.62 81 ALA A O 1
ATOM 691 N N . GLU A 1 82 ? -34.248 -2.908 -3.289 1.00 72.62 82 GLU A N 1
ATOM 692 C CA . GLU A 1 82 ? -34.559 -3.270 -1.901 1.00 72.62 82 GLU A CA 1
ATOM 693 C C . GLU A 1 82 ? -33.889 -4.593 -1.502 1.00 72.62 82 GLU A C 1
ATOM 695 O O . GLU A 1 82 ? -33.174 -4.619 -0.497 1.00 72.62 82 GLU A O 1
ATOM 700 N N . ILE A 1 83 ? -33.995 -5.633 -2.338 1.00 71.88 83 ILE A N 1
ATOM 701 C CA . ILE A 1 83 ? -33.342 -6.937 -2.121 1.00 71.88 83 ILE A CA 1
ATOM 702 C C . ILE A 1 83 ? -31.830 -6.772 -1.927 1.00 71.88 83 ILE A C 1
ATOM 704 O O . ILE A 1 83 ? -31.251 -7.306 -0.981 1.00 71.88 83 ILE A O 1
ATOM 708 N N . LEU A 1 84 ? -31.167 -5.996 -2.787 1.00 67.88 84 LEU A N 1
ATOM 709 C CA . LEU A 1 84 ? -29.719 -5.793 -2.684 1.00 67.88 84 LEU A CA 1
ATOM 710 C C . LEU A 1 84 ? -29.313 -4.993 -1.447 1.00 67.88 84 LEU A C 1
ATOM 712 O O . LEU A 1 84 ? -28.294 -5.307 -0.834 1.00 67.88 84 LEU A O 1
ATOM 716 N N . LYS A 1 85 ? -30.110 -3.995 -1.045 1.00 70.25 85 LYS A N 1
ATOM 717 C CA . LYS A 1 85 ? -29.879 -3.261 0.209 1.00 70.25 85 LYS A CA 1
ATOM 718 C C . LYS A 1 85 ? -30.009 -4.176 1.421 1.00 70.25 85 LYS A C 1
ATOM 720 O O . LYS A 1 85 ? -29.238 -4.038 2.371 1.00 70.25 85 LYS A O 1
ATOM 725 N N . GLU A 1 86 ? -30.980 -5.083 1.418 1.00 71.06 86 GLU A N 1
ATOM 726 C CA . GLU A 1 86 ? -31.143 -6.069 2.486 1.00 71.06 86 GLU A CA 1
ATOM 727 C C . GLU A 1 86 ? -29.996 -7.076 2.507 1.00 71.06 86 GLU A C 1
ATOM 729 O O . GLU A 1 86 ? -29.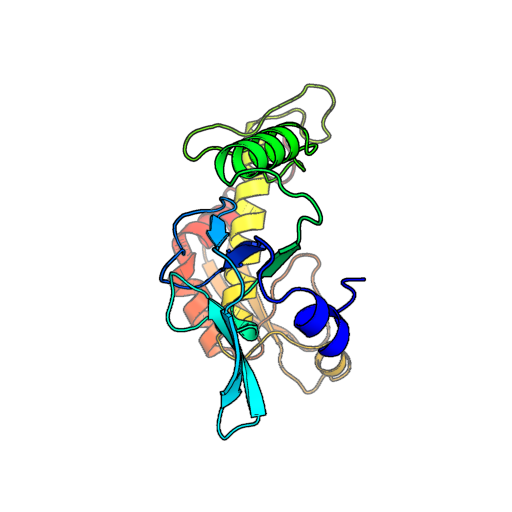436 -7.332 3.572 1.00 71.06 86 GLU A O 1
ATOM 734 N N . GLU A 1 87 ? -29.562 -7.575 1.351 1.00 68.06 87 GLU A N 1
ATOM 735 C CA . GLU A 1 87 ? -28.397 -8.453 1.269 1.00 68.06 87 GLU A CA 1
ATOM 736 C C . GLU A 1 87 ? -27.098 -7.764 1.705 1.00 68.06 87 GLU A C 1
ATOM 738 O O . GLU A 1 87 ? -26.285 -8.380 2.390 1.00 68.06 87 GLU A O 1
ATOM 743 N N . GLU A 1 88 ? -26.874 -6.495 1.350 1.00 64.06 88 GLU A N 1
ATOM 744 C CA . GLU A 1 88 ? -25.720 -5.726 1.836 1.00 64.06 88 GLU A CA 1
ATOM 745 C C . GLU A 1 88 ? -25.752 -5.526 3.352 1.00 64.06 88 GLU A C 1
ATOM 747 O O . GLU A 1 88 ? -24.710 -5.619 4.004 1.00 64.06 88 GLU A O 1
ATOM 752 N N . LYS A 1 89 ? -26.938 -5.303 3.930 1.00 65.25 89 LYS A N 1
ATOM 753 C CA . LYS A 1 89 ? -27.125 -5.255 5.387 1.00 65.25 89 LYS A CA 1
ATOM 754 C C . LYS A 1 89 ? -26.902 -6.622 6.042 1.00 65.25 89 LYS A C 1
ATOM 756 O O . LYS A 1 89 ? -26.356 -6.679 7.142 1.00 65.25 89 LYS A O 1
ATOM 761 N N . ALA A 1 90 ? -27.327 -7.701 5.383 1.00 59.78 90 ALA A N 1
ATOM 762 C CA . ALA A 1 90 ? -27.254 -9.070 5.887 1.00 59.78 90 ALA A CA 1
ATOM 763 C C . ALA A 1 90 ? -25.881 -9.729 5.676 1.00 59.78 90 ALA A C 1
ATOM 765 O O . ALA A 1 90 ? -25.537 -10.677 6.389 1.00 59.78 90 ALA A O 1
ATOM 766 N N . LYS A 1 91 ? -25.065 -9.238 4.732 1.00 59.75 91 LYS A N 1
ATOM 767 C CA . LYS A 1 91 ? -23.665 -9.647 4.598 1.00 59.75 91 LYS A CA 1
ATOM 768 C C . LYS A 1 91 ? -22.975 -9.418 5.937 1.00 59.75 91 LYS A C 1
ATOM 770 O O . LYS A 1 91 ? -22.902 -8.297 6.439 1.00 59.75 91 LYS A O 1
ATOM 775 N N . LYS A 1 92 ? -22.434 -10.494 6.520 1.00 47.88 92 LYS A N 1
ATOM 776 C CA . LYS A 1 92 ? -21.535 -10.393 7.672 1.00 47.88 92 LYS A CA 1
ATOM 777 C C . LYS A 1 92 ? -20.352 -9.532 7.247 1.00 47.88 92 LYS A C 1
ATOM 779 O O . LYS A 1 92 ? -19.450 -10.027 6.578 1.00 47.88 92 LYS A O 1
ATOM 784 N N . LYS A 1 93 ? -20.384 -8.253 7.631 1.00 48.72 93 LYS A N 1
ATOM 785 C CA . LYS A 1 93 ? -19.284 -7.316 7.417 1.00 48.72 93 LYS A CA 1
ATOM 786 C C . LYS A 1 93 ? -18.019 -7.976 7.936 1.00 48.72 93 LYS A C 1
ATOM 788 O O . LYS A 1 93 ? -17.920 -8.275 9.132 1.00 48.72 93 LYS A O 1
ATOM 793 N N . THR A 1 94 ? -17.084 -8.236 7.032 1.00 44.38 94 THR A N 1
ATOM 794 C CA . THR A 1 94 ? -15.738 -8.630 7.442 1.00 44.38 94 THR A CA 1
ATOM 795 C C . THR A 1 94 ? -15.149 -7.460 8.234 1.00 44.38 94 THR A C 1
ATOM 797 O O . THR A 1 94 ? -15.584 -6.321 8.054 1.00 44.38 94 THR A O 1
ATOM 800 N N . GLY A 1 95 ? -14.219 -7.710 9.161 1.00 38.16 95 GLY A N 1
ATOM 801 C CA . GLY A 1 95 ? -13.747 -6.700 10.128 1.00 38.16 95 GLY A CA 1
ATOM 802 C C . GLY A 1 95 ? -13.289 -5.355 9.531 1.00 38.16 95 GLY A C 1
ATOM 803 O O . GLY A 1 95 ? -13.209 -4.372 10.256 1.00 38.16 95 GLY A O 1
ATOM 804 N N . TYR A 1 96 ? -13.060 -5.289 8.217 1.00 39.34 96 TYR A N 1
ATOM 805 C CA . TYR A 1 96 ? -12.636 -4.109 7.465 1.00 39.34 96 TYR A CA 1
ATOM 806 C C . TYR A 1 96 ? -13.779 -3.227 6.915 1.00 39.34 96 TYR A C 1
ATOM 808 O O . TYR A 1 96 ? -13.557 -2.047 6.669 1.00 39.34 96 TYR A O 1
ATOM 816 N N . GLU A 1 97 ? -15.003 -3.741 6.747 1.00 42.38 97 GLU A N 1
ATOM 817 C CA . GLU A 1 97 ? -16.134 -3.007 6.127 1.00 42.38 97 GLU A CA 1
ATOM 818 C C . GLU A 1 97 ? -17.026 -2.273 7.149 1.00 42.38 97 GLU A C 1
ATOM 820 O O . GLU A 1 97 ? -18.049 -1.680 6.801 1.00 42.38 97 GLU A O 1
ATOM 825 N N . ARG A 1 98 ? -16.678 -2.332 8.440 1.00 42.34 98 ARG A N 1
ATOM 826 C CA . ARG A 1 98 ? -17.445 -1.690 9.523 1.00 42.34 98 ARG A CA 1
ATOM 827 C C . ARG A 1 98 ? -17.132 -0.210 9.726 1.00 42.34 98 ARG A C 1
ATOM 829 O O . ARG A 1 98 ? -17.787 0.412 10.548 1.00 42.34 98 ARG A O 1
ATOM 836 N N . VAL A 1 99 ? -16.170 0.353 9.005 1.00 41.72 99 VAL A N 1
ATOM 837 C CA . VAL A 1 99 ? -15.681 1.703 9.290 1.00 41.72 99 VAL A CA 1
ATOM 838 C C . VAL A 1 99 ? -16.394 2.704 8.381 1.00 41.72 99 VAL A C 1
ATOM 840 O O . VAL A 1 99 ? -16.005 2.911 7.231 1.00 41.72 99 VAL A O 1
ATOM 843 N N . GLY A 1 100 ? -17.479 3.306 8.882 1.00 39.50 100 GLY A N 1
ATOM 844 C CA . GLY A 1 100 ? -17.998 4.557 8.328 1.00 39.50 100 GLY A CA 1
ATOM 845 C C . GLY A 1 100 ? -16.926 5.649 8.412 1.00 39.50 100 GLY A C 1
ATOM 846 O O . GLY A 1 100 ? -15.991 5.543 9.202 1.00 39.50 100 GLY A O 1
ATOM 847 N N . LYS A 1 101 ? -17.047 6.710 7.606 1.00 40.50 101 LYS A N 1
ATOM 848 C CA . LYS A 1 101 ? -16.023 7.764 7.440 1.00 40.50 101 LYS A CA 1
ATOM 849 C C . LYS A 1 101 ? -15.658 8.528 8.735 1.00 40.50 101 LYS A C 1
ATOM 851 O O . LYS A 1 101 ? -14.782 9.382 8.680 1.00 40.50 101 LYS A O 1
ATOM 856 N N . GLU A 1 102 ? -16.287 8.205 9.869 1.00 39.28 102 GLU A N 1
ATOM 857 C CA . GLU A 1 102 ? -16.099 8.836 11.182 1.00 39.28 102 GLU A CA 1
ATOM 858 C C . GLU A 1 102 ? -16.186 7.859 12.382 1.00 39.28 102 GLU A C 1
ATOM 860 O O . GLU A 1 102 ? -16.188 8.313 13.522 1.00 39.28 102 GLU A O 1
ATOM 865 N N . GLU A 1 103 ? -16.227 6.531 12.186 1.00 39.97 103 GLU A N 1
ATOM 866 C CA . GLU A 1 103 ? -16.408 5.581 13.305 1.00 39.97 103 GLU A CA 1
ATOM 867 C C . GLU A 1 103 ? -15.110 4.853 13.693 1.00 39.97 103 GLU A C 1
ATOM 869 O O . GLU A 1 103 ? -14.375 4.332 12.855 1.00 39.97 103 GLU A O 1
ATOM 874 N N . SER A 1 104 ? -14.812 4.850 14.993 1.00 43.62 104 SER A N 1
ATOM 875 C CA . SER A 1 104 ? -13.623 4.263 15.612 1.00 43.62 104 SER A CA 1
ATOM 876 C C . SER A 1 104 ? -13.635 2.729 15.596 1.00 43.62 104 SER A C 1
ATOM 878 O O . SER A 1 104 ? -14.680 2.083 15.588 1.00 43.62 104 SER A O 1
ATOM 880 N N . TYR A 1 105 ? -12.437 2.136 15.597 1.00 43.50 105 TYR A N 1
ATOM 881 C CA . TYR A 1 105 ? -12.211 0.690 15.676 1.00 43.50 105 TYR A CA 1
ATOM 882 C C . TYR A 1 105 ? -13.020 0.064 16.824 1.00 43.50 105 TYR A C 1
ATOM 884 O O . TYR A 1 105 ? -12.818 0.418 17.983 1.00 43.50 105 TYR A O 1
ATOM 892 N N . TYR A 1 106 ? -13.921 -0.877 16.516 1.00 40.12 106 TYR A N 1
ATOM 893 C CA . TYR A 1 106 ? -14.664 -1.606 17.545 1.00 40.12 106 TYR A CA 1
ATOM 894 C C . TYR A 1 106 ? -13.718 -2.504 18.341 1.00 40.12 106 TYR A C 1
ATOM 896 O O . TYR A 1 106 ? -13.219 -3.517 17.849 1.00 40.12 106 TYR A O 1
ATOM 904 N N . TYR A 1 107 ? -13.505 -2.097 19.584 1.00 40.03 107 TYR A N 1
ATOM 905 C CA . TYR A 1 107 ? -12.856 -2.841 20.644 1.00 40.03 107 TYR A CA 1
ATOM 906 C C . TYR A 1 107 ? -13.836 -3.864 21.242 1.00 40.03 107 TYR A C 1
ATOM 908 O O . TYR A 1 107 ? -14.977 -3.523 21.554 1.00 40.03 107 TYR A O 1
ATOM 916 N N . THR A 1 108 ? -13.411 -5.114 21.415 1.00 42.69 108 THR A N 1
ATOM 917 C CA . THR A 1 108 ? -14.126 -6.103 22.239 1.00 42.69 108 THR A CA 1
ATOM 918 C C . THR A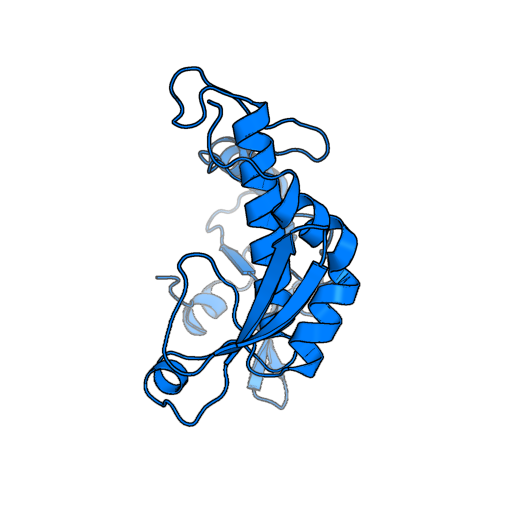 1 108 ? -13.119 -6.743 23.184 1.00 42.69 108 THR A C 1
ATOM 920 O O . THR A 1 108 ? -12.073 -7.172 22.706 1.00 42.69 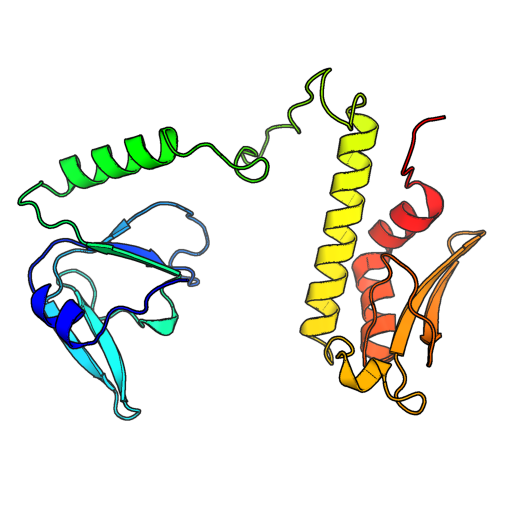108 THR A O 1
ATOM 923 N N . GLU A 1 109 ? -13.455 -6.891 24.470 1.00 45.34 109 GLU A N 1
ATOM 924 C CA . GLU A 1 109 ? -12.603 -7.447 25.554 1.00 45.34 109 GLU A CA 1
ATOM 925 C C . GLU A 1 109 ? -12.096 -8.894 25.328 1.00 45.34 109 GLU A C 1
ATOM 927 O O . GLU A 1 109 ? -11.385 -9.462 26.155 1.00 45.34 109 GLU A O 1
ATOM 932 N N . THR A 1 110 ? -12.487 -9.518 24.216 1.00 41.06 110 THR A N 1
ATOM 933 C CA . THR A 1 110 ? -12.122 -10.884 23.808 1.00 41.06 110 THR A CA 1
ATOM 934 C C . THR A 1 110 ? -11.205 -10.923 22.576 1.00 41.06 110 THR A C 1
ATOM 936 O O . THR A 1 110 ? -10.922 -11.998 22.048 1.00 41.06 110 THR A O 1
ATOM 939 N N . SER A 1 111 ? -10.753 -9.763 22.088 1.00 52.06 111 SER A N 1
ATOM 940 C CA . SER A 1 111 ? -9.844 -9.638 20.944 1.00 52.06 111 SER A CA 1
ATOM 941 C C . SER A 1 111 ? -8.387 -9.797 21.385 1.00 52.06 111 SER A C 1
ATOM 943 O O . SER A 1 111 ? -8.020 -9.410 22.486 1.00 52.06 111 SER A O 1
ATOM 945 N N . TYR A 1 112 ? -7.509 -10.285 20.501 1.00 52.00 112 TYR A N 1
ATOM 946 C CA . TYR A 1 112 ? -6.051 -10.256 20.732 1.00 52.00 112 TYR A CA 1
ATOM 947 C C . TYR A 1 112 ? -5.546 -8.834 21.056 1.00 52.00 112 TYR A C 1
ATOM 949 O O . TYR A 1 112 ? -4.557 -8.653 21.759 1.00 52.00 112 TYR A O 1
ATOM 957 N N . PHE A 1 113 ? -6.278 -7.820 20.587 1.00 56.06 113 PHE A N 1
ATOM 958 C CA . PHE A 1 113 ? -6.087 -6.420 20.938 1.00 56.06 113 PHE A CA 1
ATOM 959 C C . PHE A 1 113 ? -7.045 -6.031 22.067 1.00 56.06 113 PHE A C 1
ATOM 961 O O . PHE A 1 113 ? -8.060 -5.382 21.823 1.00 56.06 113 PHE A O 1
ATOM 968 N N . ASN A 1 114 ? -6.699 -6.413 23.297 1.00 64.25 114 ASN A N 1
ATOM 969 C CA . ASN A 1 114 ? -7.349 -5.948 24.529 1.00 64.25 114 ASN A CA 1
ATOM 970 C C . ASN A 1 114 ? -6.914 -4.518 24.933 1.00 64.25 114 ASN A C 1
ATOM 972 O O . ASN A 1 114 ? -7.080 -4.106 26.074 1.00 64.25 114 ASN A O 1
ATOM 976 N N . ASP A 1 115 ? -6.412 -3.731 23.973 1.00 73.19 115 ASP A N 1
ATOM 977 C CA . ASP A 1 115 ? -6.183 -2.300 24.139 1.00 73.19 115 ASP A CA 1
ATOM 978 C C . ASP A 1 115 ? -6.478 -1.517 22.836 1.00 73.19 115 ASP A C 1
ATOM 980 O O . ASP A 1 115 ? -5.987 -1.849 21.751 1.00 73.19 115 ASP A O 1
ATOM 984 N N . GLU A 1 116 ? -7.296 -0.461 22.931 1.00 76.56 116 GLU A N 1
ATOM 985 C CA . GLU A 1 116 ? -7.694 0.389 21.796 1.00 76.56 116 GLU A CA 1
ATOM 986 C C . GLU A 1 116 ? -6.513 1.173 21.193 1.00 76.56 116 GLU A C 1
ATOM 988 O O . GLU A 1 116 ? -6.421 1.335 19.970 1.00 76.56 116 GLU A O 1
ATOM 993 N N . LYS A 1 117 ? -5.591 1.660 22.031 1.00 81.31 117 LYS A N 1
ATOM 994 C CA . LYS A 1 117 ? -4.382 2.369 21.592 1.00 81.31 117 LYS A CA 1
ATOM 995 C C . LYS A 1 117 ? -3.473 1.417 20.822 1.00 81.31 117 LYS A C 1
ATOM 997 O O . LYS A 1 117 ? -2.978 1.790 19.756 1.00 81.31 117 LYS A O 1
ATOM 1002 N N . LEU A 1 118 ? -3.313 0.184 21.305 1.00 79.00 118 LEU A N 1
ATOM 1003 C CA . LEU A 1 118 ? -2.566 -0.859 20.600 1.00 79.00 118 LEU A CA 1
ATOM 1004 C C . LEU A 1 118 ? -3.190 -1.165 19.230 1.00 79.00 118 LEU A C 1
ATOM 1006 O O . LEU A 1 118 ? -2.488 -1.166 18.217 1.00 79.00 118 LEU A O 1
ATOM 1010 N N . ALA A 1 119 ? -4.514 -1.335 19.176 1.00 77.88 119 ALA A N 1
ATOM 1011 C CA . ALA A 1 119 ? -5.230 -1.576 17.924 1.00 77.88 119 ALA A CA 1
ATOM 1012 C C . ALA A 1 119 ? -5.031 -0.433 16.908 1.00 77.88 119 ALA A C 1
ATOM 1014 O O . ALA A 1 119 ? -4.742 -0.682 15.734 1.00 77.88 119 ALA A O 1
ATOM 1015 N N . LYS A 1 120 ? -5.125 0.828 17.355 1.00 81.62 120 LYS A N 1
ATOM 1016 C CA . LYS A 1 120 ? -4.890 2.012 16.508 1.00 81.62 120 LYS A CA 1
ATOM 1017 C C . LYS A 1 120 ? -3.449 2.091 16.006 1.00 81.62 120 LYS A C 1
ATOM 1019 O O . LYS A 1 120 ? -3.239 2.383 14.827 1.00 81.62 120 LYS A O 1
ATOM 1024 N N . ASN A 1 121 ? -2.470 1.810 16.866 1.00 85.19 121 ASN A N 1
ATOM 1025 C CA . ASN A 1 121 ? -1.056 1.794 16.492 1.00 85.19 121 ASN A CA 1
ATOM 1026 C C . ASN A 1 121 ? -0.783 0.743 15.412 1.00 85.19 121 ASN A C 1
ATOM 1028 O O . ASN A 1 121 ? -0.192 1.054 14.379 1.00 85.19 121 ASN A O 1
ATOM 1032 N N . ILE A 1 122 ? -1.277 -0.480 15.596 1.00 84.25 122 ILE A N 1
ATOM 1033 C CA . ILE A 1 122 ? -1.092 -1.563 14.624 1.00 84.25 122 ILE A CA 1
ATOM 1034 C C . ILE A 1 122 ? -1.789 -1.237 13.304 1.00 84.25 122 ILE A C 1
ATOM 1036 O O . ILE A 1 122 ? -1.192 -1.390 12.238 1.00 84.25 122 ILE A O 1
ATOM 1040 N N . ALA A 1 123 ? -3.011 -0.702 13.349 1.00 84.44 123 ALA A N 1
ATOM 1041 C CA . ALA A 1 123 ? -3.711 -0.285 12.139 1.00 84.44 123 ALA A CA 1
ATOM 1042 C C . ALA A 1 123 ? -2.945 0.810 11.374 1.00 84.44 123 ALA A C 1
ATOM 1044 O O . ALA A 1 123 ? -2.823 0.736 10.148 1.00 84.44 123 ALA A O 1
ATOM 1045 N N . ARG A 1 124 ? -2.378 1.800 12.077 1.00 90.31 124 ARG A N 1
ATOM 1046 C CA . ARG A 1 124 ? -1.557 2.859 11.467 1.00 90.31 124 ARG A CA 1
ATOM 1047 C C . ARG A 1 124 ? -0.270 2.302 10.846 1.00 90.31 124 ARG A C 1
ATOM 1049 O O . ARG A 1 124 ? 0.050 2.645 9.707 1.00 90.31 124 ARG A O 1
ATOM 1056 N N . ALA A 1 125 ? 0.420 1.403 11.546 1.00 88.75 125 ALA A N 1
ATOM 1057 C CA . ALA A 1 125 ? 1.607 0.712 11.044 1.00 88.75 125 ALA A CA 1
ATOM 1058 C C . ALA A 1 125 ? 1.314 -0.108 9.774 1.00 88.75 125 ALA A C 1
ATOM 1060 O O . ALA A 1 125 ? 2.034 -0.003 8.778 1.00 88.75 125 ALA A O 1
ATOM 1061 N N . GLU A 1 126 ? 0.223 -0.876 9.760 1.00 86.94 126 GLU A N 1
ATOM 1062 C CA . GLU A 1 126 ? -0.178 -1.662 8.588 1.00 86.94 126 GLU A CA 1
ATOM 1063 C C . GLU A 1 126 ? -0.583 -0.774 7.403 1.00 86.94 126 GLU A C 1
ATOM 1065 O O . GLU A 1 126 ? -0.222 -1.062 6.257 1.00 86.94 126 GLU A O 1
ATOM 1070 N N . GLN A 1 127 ? -1.249 0.359 7.655 1.00 88.00 127 GLN A N 1
ATOM 1071 C CA . GLN A 1 127 ? -1.538 1.343 6.608 1.00 88.00 127 GLN A CA 1
ATOM 1072 C C . GLN A 1 127 ? -0.262 1.922 5.985 1.00 88.00 127 GLN A C 1
ATOM 1074 O O . GLN A 1 127 ? -0.203 2.076 4.761 1.00 88.00 127 GLN A O 1
ATOM 1079 N N . LEU A 1 128 ? 0.763 2.228 6.788 1.00 93.44 128 LEU A N 1
ATOM 1080 C CA . LEU A 1 128 ? 2.058 2.681 6.278 1.00 93.44 128 LEU A CA 1
ATOM 1081 C C . LEU A 1 128 ? 2.713 1.604 5.402 1.00 93.44 128 LEU A C 1
ATOM 1083 O O . LEU A 1 128 ? 3.067 1.885 4.254 1.00 93.44 128 LEU A O 1
ATOM 1087 N N . LYS A 1 129 ? 2.801 0.358 5.887 1.00 91.38 129 LYS A N 1
ATOM 1088 C CA . LYS A 1 129 ? 3.361 -0.768 5.117 1.00 91.38 129 LYS A CA 1
ATOM 1089 C C . LYS A 1 129 ? 2.622 -0.975 3.795 1.00 91.38 129 LYS A C 1
ATOM 1091 O O . LYS A 1 129 ? 3.255 -1.186 2.761 1.00 91.38 129 LYS A O 1
ATOM 1096 N N . TYR A 1 130 ? 1.292 -0.881 3.798 1.00 88.62 130 TYR A N 1
ATOM 1097 C CA . TYR A 1 130 ? 0.485 -0.980 2.583 1.00 88.62 130 TYR A CA 1
ATOM 1098 C C . TYR A 1 130 ? 0.796 0.143 1.583 1.00 88.62 130 TYR A C 1
ATOM 1100 O O . TYR A 1 130 ? 1.020 -0.132 0.401 1.00 88.62 130 TYR A O 1
ATOM 1108 N N . LYS A 1 131 ? 0.860 1.399 2.049 1.00 91.88 131 LYS A N 1
ATOM 1109 C CA . LYS A 1 131 ? 1.215 2.555 1.209 1.00 91.88 131 LYS A CA 1
ATOM 1110 C C . LYS A 1 131 ? 2.606 2.394 0.594 1.00 91.88 131 LYS A C 1
ATOM 1112 O O . LYS A 1 131 ? 2.751 2.601 -0.609 1.00 91.88 131 LYS A O 1
ATOM 1117 N N . LEU A 1 132 ? 3.586 1.946 1.381 1.00 94.88 132 LEU A N 1
ATOM 1118 C CA . LEU A 1 132 ? 4.949 1.680 0.912 1.00 94.88 132 LEU A CA 1
ATOM 1119 C C . LEU A 1 132 ? 4.991 0.565 -0.138 1.00 94.88 132 LEU A C 1
ATOM 1121 O O . LEU A 1 132 ? 5.584 0.759 -1.195 1.00 94.88 132 LEU A O 1
ATOM 1125 N N . ARG A 1 133 ? 4.312 -0.571 0.093 1.00 92.31 133 ARG A N 1
ATOM 1126 C CA . ARG A 1 133 ? 4.229 -1.666 -0.897 1.00 92.31 133 ARG A CA 1
ATOM 1127 C C . ARG A 1 133 ? 3.613 -1.191 -2.206 1.00 92.31 133 ARG A C 1
ATOM 1129 O O . ARG A 1 133 ? 4.152 -1.466 -3.274 1.00 92.31 133 ARG A O 1
ATOM 1136 N N . ARG A 1 134 ? 2.490 -0.469 -2.135 1.00 91.75 134 ARG A N 1
ATOM 1137 C CA . ARG A 1 134 ? 1.817 0.057 -3.328 1.00 91.75 134 ARG A CA 1
ATOM 1138 C C . ARG A 1 134 ? 2.713 1.037 -4.078 1.00 91.75 134 ARG A C 1
ATOM 1140 O O . ARG A 1 134 ? 2.797 0.965 -5.298 1.00 91.75 134 ARG A O 1
ATOM 1147 N N . TYR A 1 135 ? 3.388 1.925 -3.355 1.00 92.81 135 TYR A N 1
ATOM 1148 C CA . TYR A 1 135 ? 4.325 2.861 -3.957 1.00 92.81 135 TYR A CA 1
ATOM 1149 C C . TYR A 1 135 ? 5.486 2.125 -4.643 1.00 92.81 135 TYR A C 1
ATOM 1151 O O . TYR A 1 135 ? 5.761 2.409 -5.805 1.00 92.81 135 TYR A O 1
ATOM 1159 N N . ALA A 1 136 ? 6.107 1.140 -3.984 1.00 91.25 136 ALA A N 1
ATOM 1160 C CA . ALA A 1 136 ? 7.174 0.327 -4.572 1.00 91.25 136 ALA A CA 1
ATOM 1161 C C . ALA A 1 136 ? 6.705 -0.386 -5.851 1.00 91.25 136 ALA A C 1
ATOM 1163 O O . ALA A 1 136 ? 7.380 -0.331 -6.875 1.00 91.25 136 ALA A O 1
ATOM 1164 N N . ALA A 1 137 ? 5.510 -0.987 -5.830 1.00 89.62 137 ALA A N 1
ATOM 1165 C CA . ALA A 1 137 ? 4.928 -1.652 -6.996 1.00 89.62 137 ALA A CA 1
ATOM 1166 C C . ALA A 1 137 ? 4.749 -0.711 -8.201 1.00 89.62 137 ALA A C 1
ATOM 1168 O O . ALA A 1 137 ? 4.956 -1.133 -9.335 1.00 89.62 137 ALA A O 1
ATOM 1169 N N . LEU A 1 138 ? 4.394 0.554 -7.957 1.00 90.44 138 LEU A N 1
ATOM 1170 C CA . LEU A 1 138 ? 4.194 1.564 -9.000 1.00 90.44 138 LEU A CA 1
ATOM 1171 C C . LEU A 1 138 ? 5.496 2.242 -9.461 1.00 90.44 138 LEU A C 1
ATOM 1173 O O . LEU A 1 138 ? 5.513 2.844 -10.529 1.00 90.44 138 LEU A O 1
ATOM 1177 N N . ASN A 1 139 ? 6.576 2.156 -8.679 1.00 89.06 139 ASN A N 1
ATOM 1178 C CA . ASN A 1 139 ? 7.827 2.881 -8.915 1.00 89.06 139 ASN A CA 1
ATOM 1179 C C . ASN A 1 139 ? 9.017 1.911 -8.974 1.00 89.06 139 ASN A C 1
ATOM 1181 O O . ASN A 1 139 ? 9.830 1.848 -8.058 1.00 89.06 139 ASN A O 1
ATOM 1185 N N . GLY A 1 140 ? 9.102 1.124 -10.048 1.00 83.31 140 GLY A N 1
ATOM 1186 C CA . GLY A 1 140 ? 10.204 0.177 -10.284 1.00 83.31 140 GLY A CA 1
ATOM 1187 C C . GLY A 1 140 ? 9.929 -1.260 -9.827 1.00 83.31 140 GLY A C 1
ATOM 1188 O O . GLY A 1 140 ? 10.636 -2.183 -10.230 1.00 83.31 140 GLY A O 1
ATOM 1189 N N . GLY A 1 141 ? 8.860 -1.481 -9.060 1.00 87.19 141 GLY A N 1
ATOM 1190 C CA . GLY A 1 141 ? 8.383 -2.804 -8.679 1.00 87.19 141 GLY A CA 1
ATOM 1191 C C . GLY A 1 141 ? 8.963 -3.332 -7.364 1.00 87.19 141 GLY A C 1
ATOM 1192 O O . GLY A 1 141 ? 9.912 -2.801 -6.784 1.00 87.19 141 GLY A O 1
ATOM 1193 N N . ILE A 1 142 ? 8.369 -4.431 -6.900 1.00 90.88 142 ILE A N 1
ATOM 1194 C CA . ILE A 1 142 ? 8.787 -5.165 -5.698 1.00 90.88 142 ILE A CA 1
ATOM 1195 C C . ILE A 1 142 ? 9.629 -6.374 -6.134 1.00 90.88 142 ILE A C 1
ATOM 1197 O O . ILE A 1 142 ? 9.266 -7.015 -7.127 1.00 90.88 142 ILE A O 1
ATOM 1201 N N . PRO A 1 143 ? 10.721 -6.724 -5.424 1.00 90.19 143 PRO A N 1
ATOM 1202 C CA . PRO A 1 143 ? 11.482 -7.945 -5.687 1.00 90.19 143 PRO A CA 1
ATOM 1203 C C . PRO A 1 143 ? 10.597 -9.199 -5.725 1.00 90.19 143 PRO A C 1
ATOM 1205 O O . PRO A 1 143 ? 9.836 -9.475 -4.796 1.00 90.19 143 PRO A O 1
ATOM 1208 N N . SER A 1 144 ? 10.704 -9.952 -6.818 1.00 89.94 144 SER A N 1
ATOM 1209 C CA . SER A 1 144 ? 10.018 -11.226 -7.038 1.00 89.94 144 SER A CA 1
ATOM 1210 C C . SER A 1 144 ? 10.732 -12.378 -6.325 1.00 89.94 144 SER A C 1
ATOM 1212 O O . SER A 1 144 ? 11.873 -12.240 -5.889 1.00 89.94 144 SER A O 1
ATOM 1214 N N . GLN A 1 145 ? 10.100 -13.553 -6.258 1.00 88.00 145 GLN A N 1
ATOM 1215 C CA . GLN A 1 145 ? 10.730 -14.747 -5.682 1.00 88.00 145 GLN A CA 1
ATOM 1216 C C . GLN A 1 145 ? 12.027 -15.146 -6.411 1.00 88.00 145 GLN A C 1
ATOM 1218 O O . GLN A 1 145 ? 12.973 -15.588 -5.765 1.00 88.00 145 GLN A O 1
ATOM 1223 N N . ALA A 1 146 ? 12.096 -14.953 -7.733 1.00 89.19 146 ALA A N 1
ATOM 1224 C CA . ALA A 1 146 ? 13.307 -15.213 -8.511 1.00 89.19 146 ALA A CA 1
ATOM 1225 C C . ALA A 1 146 ? 14.435 -14.231 -8.159 1.00 89.19 146 ALA A C 1
ATOM 1227 O O . ALA A 1 146 ? 15.588 -14.638 -8.051 1.00 89.19 146 ALA A O 1
ATOM 1228 N N . ASP A 1 147 ? 14.095 -12.961 -7.906 1.00 90.19 147 ASP A N 1
ATOM 1229 C CA . ASP A 1 147 ? 15.071 -11.957 -7.470 1.00 90.19 147 ASP A CA 1
ATOM 1230 C C . ASP A 1 147 ? 15.691 -12.355 -6.124 1.00 90.19 147 ASP A C 1
ATOM 1232 O O . ASP A 1 147 ? 16.895 -12.216 -5.937 1.00 90.19 147 ASP A O 1
ATOM 1236 N N . TRP A 1 148 ? 14.899 -12.904 -5.197 1.00 87.75 148 TRP A N 1
ATOM 1237 C CA . TRP A 1 148 ? 15.398 -13.425 -3.916 1.00 87.75 148 TRP A CA 1
ATOM 1238 C C . TRP A 1 148 ? 16.309 -14.646 -4.059 1.00 87.75 148 TRP A C 1
ATOM 1240 O O . TRP A 1 148 ? 17.201 -14.824 -3.239 1.00 87.75 148 TRP A O 1
ATOM 1250 N N . GLY A 1 149 ? 16.129 -15.452 -5.107 1.00 88.12 149 GLY A N 1
ATOM 1251 C CA . GLY A 1 149 ? 17.032 -16.558 -5.439 1.00 88.12 149 GLY A CA 1
ATOM 1252 C C . GLY A 1 149 ? 18.349 -16.123 -6.093 1.00 88.12 149 GLY A C 1
ATOM 1253 O O . GLY A 1 149 ? 19.181 -16.976 -6.388 1.00 88.12 149 GLY A O 1
ATOM 1254 N N . ASN A 1 150 ? 18.542 -14.824 -6.344 1.00 87.94 150 ASN A N 1
ATOM 1255 C CA . ASN A 1 150 ? 19.709 -14.283 -7.030 1.00 87.94 150 ASN A CA 1
ATOM 1256 C C . ASN A 1 150 ? 20.407 -13.205 -6.181 1.00 87.94 150 ASN A C 1
ATOM 1258 O O . ASN A 1 150 ? 19.930 -12.070 -6.078 1.00 87.94 150 ASN A O 1
ATOM 1262 N N . SER A 1 151 ? 21.570 -13.539 -5.616 1.00 87.12 151 SER A N 1
ATOM 1263 C CA . SER A 1 151 ? 22.373 -12.633 -4.782 1.00 87.12 151 SER A CA 1
ATOM 1264 C C . SER A 1 151 ? 23.031 -11.485 -5.558 1.00 87.12 151 SER A C 1
ATOM 1266 O O . SER A 1 151 ? 23.485 -10.523 -4.948 1.00 87.12 151 SER A O 1
ATOM 1268 N N . TYR A 1 152 ? 23.030 -11.509 -6.896 1.00 86.88 152 TYR A N 1
ATOM 1269 C CA . TYR A 1 152 ? 23.513 -10.391 -7.718 1.00 86.88 152 TYR A CA 1
ATOM 1270 C C . TYR A 1 152 ? 22.465 -9.288 -7.910 1.00 86.88 152 TYR A C 1
ATOM 1272 O O . TYR A 1 152 ? 22.808 -8.166 -8.288 1.00 86.88 152 TYR A O 1
ATOM 1280 N N . VAL A 1 153 ? 21.187 -9.576 -7.648 1.00 89.12 153 VAL A N 1
ATOM 1281 C CA . VAL A 1 153 ? 20.113 -8.582 -7.755 1.00 89.12 153 VAL A CA 1
ATOM 1282 C C . VAL A 1 153 ? 20.030 -7.795 -6.456 1.00 89.12 153 VAL A C 1
ATOM 1284 O O . VAL A 1 153 ? 19.856 -8.365 -5.382 1.00 89.12 153 VAL A O 1
ATOM 1287 N N . ALA A 1 154 ? 20.126 -6.474 -6.548 1.00 91.44 154 ALA A N 1
ATOM 1288 C CA . ALA A 1 154 ? 19.947 -5.588 -5.409 1.00 91.44 154 ALA A CA 1
ATOM 1289 C C . ALA A 1 154 ? 18.475 -5.506 -4.983 1.00 91.44 154 ALA A C 1
ATOM 1291 O O . ALA A 1 154 ? 17.582 -5.418 -5.825 1.00 91.44 154 ALA A O 1
ATOM 1292 N N . LYS A 1 155 ? 18.233 -5.473 -3.673 1.00 93.88 155 LYS A N 1
ATOM 1293 C CA . LYS A 1 155 ? 16.947 -5.126 -3.070 1.00 93.88 155 LYS A CA 1
ATOM 1294 C C . LYS A 1 155 ? 17.203 -3.985 -2.103 1.00 93.88 155 LYS A C 1
ATOM 1296 O O . LYS A 1 155 ? 18.222 -3.980 -1.422 1.00 93.88 155 LYS A O 1
ATOM 1301 N N . TYR A 1 156 ? 16.309 -3.017 -2.048 1.00 95.31 156 TYR A N 1
ATOM 1302 C CA . TYR A 1 156 ? 16.483 -1.847 -1.199 1.00 95.31 156 TYR A CA 1
ATOM 1303 C C . TYR A 1 156 ? 15.391 -1.805 -0.148 1.00 95.31 156 TYR A C 1
ATOM 1305 O O . TYR A 1 156 ? 14.237 -2.082 -0.458 1.00 95.31 156 TYR A O 1
ATOM 1313 N N . GLU A 1 157 ? 15.740 -1.468 1.084 1.00 94.75 157 GLU A N 1
ATOM 1314 C CA . GLU A 1 157 ? 14.787 -1.343 2.188 1.00 94.75 157 GLU A CA 1
ATOM 1315 C C . GLU A 1 157 ? 15.019 -0.046 2.955 1.00 94.75 157 GLU A C 1
ATOM 1317 O O . GLU A 1 157 ? 16.079 0.574 2.851 1.00 94.75 157 GLU A O 1
ATOM 1322 N N . ILE A 1 158 ? 13.995 0.375 3.691 1.00 94.75 158 ILE A N 1
ATOM 1323 C CA . ILE A 1 158 ? 14.046 1.559 4.543 1.00 94.75 158 ILE A CA 1
ATOM 1324 C C . ILE A 1 158 ? 14.405 1.100 5.951 1.00 94.75 158 ILE A C 1
ATOM 1326 O O . ILE A 1 158 ? 13.690 0.279 6.527 1.00 94.75 158 ILE A O 1
ATOM 1330 N N . ILE A 1 159 ? 15.473 1.665 6.504 1.00 90.88 159 ILE A N 1
ATOM 1331 C CA . ILE A 1 159 ? 15.888 1.443 7.888 1.00 90.88 159 ILE A CA 1
ATOM 1332 C C . ILE A 1 159 ? 15.751 2.753 8.654 1.00 90.88 159 ILE A C 1
ATOM 1334 O O . ILE A 1 159 ? 16.140 3.814 8.164 1.00 90.88 159 ILE A O 1
ATOM 1338 N N . GLY A 1 160 ? 15.177 2.658 9.851 1.00 87.19 160 GLY A N 1
ATOM 1339 C CA . GLY A 1 160 ? 15.265 3.684 10.877 1.00 87.19 160 GLY A CA 1
ATOM 1340 C C . GLY A 1 160 ? 16.308 3.287 11.913 1.00 87.19 160 GLY A C 1
ATOM 1341 O O . GLY A 1 160 ? 16.348 2.135 12.345 1.00 87.19 160 GLY A O 1
ATOM 1342 N N . GLU A 1 161 ? 17.144 4.239 12.295 1.00 81.56 161 GLU A N 1
ATOM 1343 C CA . GLU A 1 161 ? 18.107 4.124 13.385 1.00 81.56 161 GLU A CA 1
ATOM 1344 C C . GLU A 1 161 ? 17.672 5.002 14.569 1.00 81.56 161 GLU A C 1
ATOM 1346 O O . GLU A 1 161 ? 16.634 5.676 14.527 1.00 81.56 161 GLU A O 1
ATOM 1351 N N . SER A 1 162 ? 18.473 5.008 15.638 1.00 71.12 162 SER A N 1
ATOM 1352 C CA . SER A 1 162 ? 18.333 5.989 16.715 1.00 71.12 162 SER A CA 1
ATOM 1353 C C . SER A 1 162 ? 18.361 7.427 16.167 1.00 71.12 162 SER A C 1
ATOM 1355 O O . SER A 1 162 ? 18.859 7.692 15.074 1.00 71.12 162 SER A O 1
ATOM 1357 N N . ASP A 1 163 ? 17.794 8.370 16.919 1.00 73.88 163 ASP A N 1
ATOM 1358 C CA . ASP A 1 163 ? 17.792 9.806 16.588 1.00 73.88 163 ASP A CA 1
ATOM 1359 C C . ASP A 1 163 ? 17.000 10.209 15.326 1.00 73.88 163 ASP A C 1
ATOM 1361 O O . ASP A 1 163 ? 17.277 11.235 14.704 1.00 73.88 163 ASP A O 1
ATOM 1365 N N . ASN A 1 164 ? 15.957 9.451 14.961 1.00 77.38 164 ASN A N 1
ATOM 1366 C CA . ASN A 1 164 ? 15.101 9.704 13.786 1.00 77.38 164 ASN A CA 1
ATOM 1367 C C . ASN A 1 164 ? 15.846 9.658 12.439 1.00 77.38 164 ASN A C 1
ATOM 1369 O O . ASN A 1 164 ? 15.359 10.205 11.440 1.00 77.38 164 ASN A O 1
ATOM 1373 N N . PHE A 1 165 ? 17.017 9.024 12.387 1.00 85.12 165 PHE A N 1
ATOM 1374 C CA . PHE A 1 165 ? 17.744 8.865 11.139 1.00 85.12 165 PHE A CA 1
ATOM 1375 C C . PHE A 1 165 ? 17.115 7.741 10.310 1.00 85.12 165 PHE A C 1
ATOM 1377 O O . PHE A 1 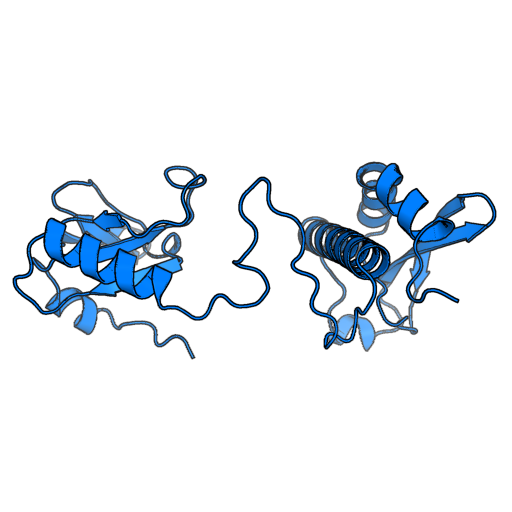165 ? 17.114 6.582 10.711 1.00 85.12 165 PHE A O 1
ATOM 1384 N N . ILE A 1 166 ? 16.548 8.088 9.152 1.00 93.25 166 ILE A N 1
ATOM 1385 C CA . ILE A 1 166 ? 15.868 7.146 8.255 1.00 93.25 166 ILE A CA 1
ATOM 1386 C C . ILE A 1 166 ? 16.550 7.196 6.897 1.00 93.25 166 ILE A C 1
ATOM 1388 O O . ILE A 1 166 ? 16.645 8.264 6.287 1.00 93.25 166 ILE A O 1
ATOM 1392 N N . HIS A 1 167 ? 17.000 6.044 6.407 1.00 93.19 167 HIS A N 1
ATOM 1393 C CA . HIS A 1 167 ? 17.740 5.956 5.154 1.00 93.19 167 HIS A CA 1
ATOM 1394 C C . HIS A 1 167 ? 17.407 4.678 4.373 1.00 93.19 167 HIS A C 1
ATOM 1396 O O . HIS A 1 167 ? 16.829 3.722 4.893 1.00 93.19 167 HIS A O 1
ATOM 1402 N N . ALA A 1 168 ? 17.749 4.689 3.084 1.00 94.62 168 ALA A N 1
ATOM 1403 C CA . ALA A 1 168 ? 17.624 3.530 2.213 1.00 94.62 168 ALA A CA 1
ATOM 1404 C C . ALA A 1 168 ? 18.918 2.715 2.273 1.00 94.62 168 ALA A C 1
ATOM 1406 O O . ALA A 1 168 ? 19.997 3.264 2.041 1.00 94.62 168 ALA A O 1
ATOM 1407 N N . THR A 1 169 ? 18.810 1.414 2.524 1.00 92.44 169 THR A N 1
ATOM 1408 C CA . THR A 1 169 ? 19.945 0.487 2.481 1.00 92.44 169 THR A CA 1
ATOM 1409 C C . THR A 1 169 ? 19.790 -0.531 1.357 1.00 92.44 169 THR A C 1
ATOM 1411 O O . THR A 1 169 ? 18.711 -0.685 0.781 1.00 92.44 169 THR A O 1
ATOM 1414 N N . LYS A 1 170 ? 20.880 -1.234 1.046 1.00 92.25 170 LYS A N 1
ATOM 1415 C CA . LYS A 1 170 ? 20.937 -2.304 0.050 1.00 92.25 170 LYS A CA 1
ATOM 1416 C C . LYS A 1 170 ? 21.069 -3.655 0.747 1.00 92.25 170 LYS A C 1
ATOM 1418 O O . LYS A 1 170 ? 21.948 -3.844 1.580 1.00 92.25 170 LYS A O 1
ATOM 1423 N N . ASN A 1 171 ? 20.250 -4.605 0.323 1.00 86.25 171 ASN A N 1
ATOM 1424 C CA . ASN A 1 171 ? 20.245 -5.986 0.770 1.00 86.25 171 ASN A CA 1
ATOM 1425 C C . ASN A 1 171 ? 20.325 -6.927 -0.446 1.00 86.25 171 ASN A C 1
ATOM 1427 O O . ASN A 1 171 ? 19.774 -6.639 -1.514 1.00 86.25 171 ASN A O 1
ATOM 1431 N N . PHE A 1 172 ? 21.035 -8.042 -0.297 1.00 79.50 172 PHE A N 1
ATOM 1432 C CA . PHE A 1 172 ? 21.247 -9.023 -1.363 1.00 79.50 172 PHE A CA 1
ATOM 1433 C C . PHE A 1 172 ? 20.609 -10.381 -1.057 1.00 79.50 172 PHE A C 1
ATOM 1435 O O . PHE A 1 172 ? 20.088 -11.014 -1.979 1.00 79.50 172 PHE A O 1
ATOM 1442 N N . GLU A 1 173 ? 20.609 -10.800 0.212 1.00 74.88 173 GLU A N 1
ATOM 1443 C CA . GLU A 1 173 ? 20.393 -12.204 0.594 1.00 74.88 173 GLU A CA 1
ATOM 1444 C C . GLU A 1 173 ? 19.449 -12.401 1.787 1.00 74.88 173 GLU A C 1
ATOM 1446 O O . GLU A 1 173 ? 18.835 -13.462 1.897 1.00 74.88 173 GLU A O 1
ATOM 1451 N N . SER A 1 174 ? 19.285 -11.411 2.673 1.00 77.88 174 SER A N 1
ATOM 1452 C CA . SER A 1 174 ? 18.443 -11.563 3.863 1.00 77.88 174 SER A CA 1
ATOM 1453 C C . SER A 1 174 ? 17.087 -10.888 3.684 1.00 77.88 174 SER A C 1
ATOM 1455 O O . SER A 1 174 ? 16.960 -9.830 3.069 1.00 77.88 174 SER A O 1
ATOM 1457 N N . ARG A 1 175 ? 16.043 -11.518 4.230 1.00 81.94 175 ARG A N 1
ATOM 1458 C CA . ARG A 1 175 ? 14.688 -10.968 4.247 1.00 81.94 175 ARG A CA 1
ATOM 1459 C C . ARG A 1 175 ? 14.244 -10.774 5.687 1.00 81.94 175 ARG A C 1
ATOM 1461 O O . ARG A 1 175 ? 13.916 -11.740 6.373 1.00 81.94 175 ARG A O 1
ATOM 1468 N N . ALA A 1 176 ? 14.206 -9.525 6.124 1.00 82.44 176 ALA A N 1
ATOM 1469 C CA . ALA A 1 176 ? 13.618 -9.163 7.398 1.00 82.44 176 ALA A CA 1
ATOM 1470 C C . ALA A 1 176 ? 12.094 -9.355 7.344 1.00 82.44 176 ALA A C 1
ATOM 1472 O O . ALA A 1 176 ? 11.418 -9.000 6.369 1.00 82.44 176 ALA A O 1
ATOM 1473 N N . VAL A 1 177 ? 11.542 -9.945 8.404 1.00 74.31 177 VAL A N 1
ATOM 1474 C CA . VAL A 1 177 ? 10.094 -10.122 8.541 1.00 74.31 177 VAL A CA 1
ATOM 1475 C C . VAL A 1 177 ? 9.441 -8.744 8.641 1.00 74.31 177 VAL A C 1
ATOM 1477 O O . VAL A 1 177 ? 9.875 -7.890 9.403 1.00 74.31 177 VAL A O 1
ATOM 1480 N N . GLY A 1 178 ? 8.398 -8.512 7.842 1.00 74.44 178 GLY A N 1
ATOM 1481 C CA . GLY A 1 178 ? 7.643 -7.256 7.856 1.00 74.44 178 GLY A CA 1
ATOM 1482 C C . GLY A 1 178 ? 8.267 -6.091 7.076 1.00 74.44 178 GLY A C 1
ATOM 1483 O O . GLY A 1 178 ? 7.555 -5.115 6.829 1.00 74.44 178 GLY A O 1
ATOM 1484 N N . ALA A 1 179 ? 9.521 -6.201 6.624 1.00 86.25 179 ALA A N 1
ATOM 1485 C CA . ALA A 1 179 ? 10.173 -5.181 5.804 1.00 86.25 179 ALA A CA 1
ATOM 1486 C C . ALA A 1 179 ? 9.571 -5.091 4.390 1.00 86.25 179 ALA A C 1
ATOM 1488 O O . ALA A 1 179 ? 9.088 -6.077 3.817 1.00 86.25 179 ALA A O 1
ATOM 1489 N N . ILE A 1 180 ? 9.589 -3.880 3.824 1.00 91.19 180 ILE A N 1
ATOM 1490 C CA . ILE A 1 180 ? 9.146 -3.604 2.454 1.00 91.19 180 ILE A CA 1
ATOM 1491 C C . ILE A 1 180 ? 10.371 -3.362 1.584 1.00 91.19 180 ILE A C 1
ATOM 1493 O O . ILE A 1 180 ? 11.166 -2.471 1.871 1.00 91.19 180 ILE A O 1
ATOM 1497 N N . TYR A 1 181 ? 10.478 -4.133 0.503 1.00 94.19 181 TYR A N 1
ATOM 1498 C CA . TYR A 1 181 ? 11.611 -4.076 -0.409 1.00 94.19 181 TYR A CA 1
ATOM 1499 C C . TYR A 1 181 ? 11.254 -3.410 -1.737 1.00 94.19 181 TYR A C 1
ATOM 1501 O O . TYR A 1 181 ? 10.175 -3.625 -2.295 1.00 94.19 181 TYR A O 1
ATOM 1509 N N . PHE A 1 182 ? 12.214 -2.660 -2.261 1.00 95.50 182 PHE A N 1
ATOM 1510 C CA . PHE A 1 182 ? 12.183 -1.942 -3.526 1.00 95.50 182 PHE A CA 1
ATOM 1511 C C . PHE A 1 182 ? 13.217 -2.549 -4.475 1.00 95.50 182 PHE A C 1
ATOM 1513 O O . PHE A 1 182 ? 14.292 -2.970 -4.043 1.00 95.50 182 PHE A O 1
ATOM 1520 N N . LYS A 1 183 ? 12.913 -2.578 -5.775 1.00 93.88 183 LYS A N 1
ATOM 1521 C CA . LYS A 1 183 ? 13.906 -2.915 -6.810 1.00 93.88 183 LYS A CA 1
ATOM 1522 C C . LYS A 1 183 ? 14.830 -1.751 -7.155 1.00 93.88 183 LYS A C 1
ATOM 1524 O O . LYS A 1 183 ? 15.943 -1.975 -7.613 1.00 93.88 183 LYS A O 1
ATOM 1529 N N . ASP A 1 184 ? 14.362 -0.528 -6.931 1.00 92.81 184 ASP A N 1
ATOM 1530 C CA . ASP A 1 184 ? 15.046 0.701 -7.312 1.00 92.81 184 ASP A CA 1
ATOM 1531 C C . ASP A 1 184 ? 15.378 1.554 -6.080 1.00 92.81 184 ASP A C 1
ATOM 1533 O O . ASP A 1 184 ? 14.525 1.801 -5.221 1.00 92.81 184 ASP A O 1
ATOM 1537 N N . ILE A 1 185 ? 16.634 1.996 -5.986 1.00 95.06 185 ILE A N 1
ATOM 1538 C CA . ILE A 1 185 ? 17.115 2.777 -4.841 1.00 95.06 185 ILE A CA 1
ATOM 1539 C C . ILE A 1 185 ? 16.524 4.186 -4.818 1.00 95.06 185 ILE A C 1
ATOM 1541 O O . ILE A 1 185 ? 16.238 4.711 -3.743 1.00 95.06 185 ILE A O 1
ATOM 1545 N N . GLU A 1 186 ? 16.306 4.797 -5.981 1.00 96.19 186 GLU A N 1
ATOM 1546 C CA . GLU A 1 186 ? 15.784 6.159 -6.064 1.00 96.19 186 GLU A CA 1
ATOM 1547 C C . GLU A 1 186 ? 14.297 6.193 -5.698 1.00 96.19 186 GLU A C 1
ATOM 1549 O O . GLU A 1 186 ? 13.852 7.086 -4.976 1.00 96.19 186 GLU A O 1
ATOM 1554 N N . ALA A 1 187 ? 13.534 5.167 -6.080 1.00 95.75 187 ALA A N 1
ATOM 1555 C CA . ALA A 1 187 ? 12.185 4.944 -5.582 1.00 95.75 187 ALA A CA 1
ATOM 1556 C C . ALA A 1 187 ? 12.168 4.761 -4.057 1.00 95.75 187 ALA A C 1
ATOM 1558 O O . ALA A 1 187 ? 11.324 5.358 -3.388 1.00 95.75 187 ALA A O 1
ATOM 1559 N N . CYS A 1 188 ? 13.112 3.996 -3.498 1.00 97.12 188 CYS A N 1
ATOM 1560 C CA . CYS A 1 188 ? 13.229 3.812 -2.050 1.00 97.12 188 CYS A CA 1
ATOM 1561 C C . CYS A 1 188 ? 13.493 5.147 -1.325 1.00 97.12 188 CYS A C 1
ATOM 1563 O O . CYS A 1 188 ? 12.766 5.505 -0.398 1.00 97.12 188 CYS A O 1
ATOM 1565 N N . LYS A 1 189 ? 14.459 5.945 -1.801 1.00 96.69 189 LYS A N 1
ATOM 1566 C CA . LYS A 1 189 ? 14.761 7.277 -1.243 1.00 96.69 189 LYS A CA 1
ATOM 1567 C C . LYS A 1 189 ? 13.569 8.233 -1.340 1.00 96.69 189 LYS A C 1
ATOM 1569 O O . LYS A 1 189 ? 13.215 8.867 -0.350 1.00 96.69 189 LYS A O 1
ATOM 1574 N N . LYS A 1 190 ? 12.884 8.282 -2.486 1.00 97.50 190 LYS A N 1
ATOM 1575 C CA . LYS A 1 190 ? 11.669 9.102 -2.648 1.00 97.50 190 LYS A CA 1
ATOM 1576 C C . LYS A 1 190 ? 10.534 8.650 -1.731 1.00 97.50 190 LYS A C 1
ATOM 1578 O O . LYS A 1 190 ? 9.790 9.484 -1.224 1.00 97.50 190 LYS A O 1
ATOM 1583 N N . ALA A 1 191 ? 10.401 7.348 -1.476 1.00 96.75 191 ALA A N 1
ATOM 1584 C CA . ALA A 1 191 ? 9.431 6.851 -0.505 1.00 96.75 191 ALA A CA 1
ATOM 1585 C C . ALA A 1 191 ? 9.740 7.376 0.909 1.00 96.75 191 ALA A C 1
ATOM 1587 O O . ALA A 1 191 ? 8.815 7.770 1.619 1.00 96.75 191 ALA A O 1
ATOM 1588 N N . ILE A 1 192 ? 11.019 7.454 1.296 1.00 96.69 192 ILE A N 1
ATOM 1589 C CA . ILE A 1 192 ? 11.425 8.055 2.576 1.00 96.69 192 ILE A CA 1
ATOM 1590 C C . ILE A 1 192 ? 10.983 9.515 2.657 1.00 96.69 192 ILE A C 1
ATOM 1592 O O . ILE A 1 192 ? 10.437 9.922 3.678 1.00 96.69 192 ILE A O 1
ATOM 1596 N N . GLU A 1 193 ? 11.156 10.292 1.589 1.00 96.38 193 GLU A N 1
ATOM 1597 C CA . GLU A 1 193 ? 10.732 11.696 1.547 1.00 96.38 193 GLU A CA 1
ATOM 1598 C C . GLU A 1 193 ? 9.207 11.847 1.654 1.00 96.38 193 GLU A C 1
ATOM 1600 O O . GLU A 1 193 ? 8.713 12.595 2.499 1.00 96.38 193 GLU A O 1
ATOM 1605 N N . ILE A 1 194 ? 8.453 11.096 0.844 1.00 97.12 194 ILE A N 1
ATOM 1606 C CA . ILE A 1 194 ? 6.984 11.169 0.776 1.00 97.12 194 ILE A CA 1
ATOM 1607 C C . ILE A 1 194 ? 6.342 10.734 2.096 1.00 97.12 194 ILE A C 1
ATOM 1609 O O . ILE A 1 194 ? 5.395 11.361 2.574 1.00 97.12 194 ILE A O 1
ATOM 1613 N N . PHE A 1 195 ? 6.847 9.655 2.696 1.00 95.75 195 PHE A N 1
ATOM 1614 C CA . PHE A 1 195 ? 6.280 9.067 3.908 1.00 95.75 195 PHE A CA 1
ATOM 1615 C C . PHE A 1 195 ? 7.040 9.468 5.178 1.00 95.75 195 PHE A C 1
ATOM 1617 O O . PHE A 1 195 ? 6.791 8.884 6.231 1.00 95.75 195 PHE A O 1
ATOM 1624 N N . LYS A 1 196 ? 7.916 10.484 5.114 1.00 93.44 196 LYS A N 1
ATOM 1625 C CA . LYS A 1 196 ? 8.846 10.867 6.192 1.00 93.44 196 LYS A CA 1
ATOM 1626 C C . LYS A 1 196 ? 8.184 10.958 7.562 1.00 93.44 196 LYS A C 1
ATOM 1628 O O . LYS A 1 196 ? 8.662 10.358 8.516 1.00 93.44 196 LYS A O 1
ATOM 1633 N N . LYS A 1 197 ? 7.062 11.678 7.659 1.00 94.12 197 LYS A N 1
ATOM 1634 C CA . LYS A 1 197 ? 6.341 11.870 8.928 1.00 94.12 197 LYS A CA 1
ATOM 1635 C C . LYS A 1 197 ? 5.843 10.548 9.522 1.00 94.12 197 LYS A C 1
ATOM 1637 O O . LYS A 1 197 ? 5.955 10.338 10.724 1.00 94.12 197 LYS A O 1
ATOM 1642 N N . GLU A 1 198 ? 5.293 9.671 8.687 1.00 94.12 198 GLU A N 1
ATOM 1643 C CA . GLU A 1 198 ? 4.779 8.372 9.133 1.00 94.12 198 GLU A CA 1
ATOM 1644 C C . GLU A 1 198 ? 5.911 7.396 9.458 1.00 94.12 198 GLU A C 1
ATOM 1646 O O . GLU A 1 198 ? 5.791 6.631 10.407 1.00 94.12 198 GLU A O 1
ATOM 1651 N N . LEU A 1 199 ? 7.020 7.449 8.715 1.00 94.00 199 LEU A N 1
ATOM 1652 C CA . LEU A 1 199 ? 8.212 6.649 8.995 1.00 94.00 199 LEU A CA 1
ATOM 1653 C C . LEU A 1 199 ? 8.872 7.062 10.314 1.00 94.00 199 LEU A C 1
ATOM 1655 O O . LEU A 1 199 ? 9.236 6.185 11.086 1.00 94.00 199 LEU A O 1
ATOM 1659 N N . ILE A 1 200 ? 8.967 8.367 10.606 1.00 92.44 200 ILE A N 1
ATOM 1660 C CA . ILE A 1 200 ? 9.451 8.862 11.907 1.00 92.44 200 ILE A CA 1
ATOM 1661 C C . ILE A 1 200 ? 8.616 8.252 13.028 1.00 92.44 200 ILE A C 1
ATOM 1663 O O . ILE A 1 200 ? 9.167 7.571 13.883 1.00 92.44 200 ILE A O 1
ATOM 1667 N N . TRP A 1 201 ? 7.291 8.407 12.963 1.00 93.31 201 TRP A N 1
ATOM 1668 C CA . TRP A 1 201 ? 6.390 7.814 13.950 1.00 93.31 201 TRP A CA 1
ATOM 1669 C C . TRP A 1 201 ? 6.572 6.288 14.064 1.00 93.31 201 TRP A C 1
ATOM 1671 O O . TRP A 1 201 ? 6.635 5.751 15.166 1.00 93.31 201 TRP A O 1
ATOM 1681 N N . TYR A 1 202 ? 6.695 5.581 12.937 1.00 92.06 202 TYR A N 1
ATOM 1682 C CA . TYR A 1 202 ? 6.846 4.126 12.926 1.00 92.06 202 TYR A CA 1
ATOM 1683 C C . TYR A 1 202 ? 8.144 3.647 13.587 1.00 92.06 202 TYR A C 1
ATOM 1685 O O . TYR A 1 202 ? 8.139 2.612 14.240 1.00 92.06 202 TYR A O 1
ATOM 1693 N N . PHE A 1 203 ? 9.250 4.374 13.431 1.00 88.94 203 PHE A N 1
ATOM 1694 C CA . PHE A 1 203 ? 10.535 3.955 13.995 1.00 88.94 203 PHE A CA 1
ATOM 1695 C C . PHE A 1 203 ? 10.771 4.431 15.431 1.00 88.94 203 PHE A C 1
ATOM 1697 O O . PHE A 1 203 ? 11.623 3.857 16.103 1.00 88.94 203 PHE A O 1
ATOM 1704 N N . THR A 1 204 ? 10.039 5.438 15.921 1.00 89.06 204 THR A N 1
ATOM 1705 C CA . THR A 1 204 ? 10.280 5.996 17.266 1.00 89.06 204 THR A CA 1
ATOM 1706 C C . THR A 1 204 ? 9.122 5.873 18.244 1.00 89.06 204 THR A C 1
ATOM 1708 O O . THR A 1 204 ? 9.360 5.820 19.448 1.00 89.06 204 THR A O 1
ATOM 1711 N N . GLU A 1 205 ? 7.882 5.800 17.762 1.00 89.00 205 GLU A N 1
ATOM 1712 C CA . GLU A 1 205 ? 6.688 5.814 18.615 1.00 89.00 205 GLU A CA 1
ATOM 1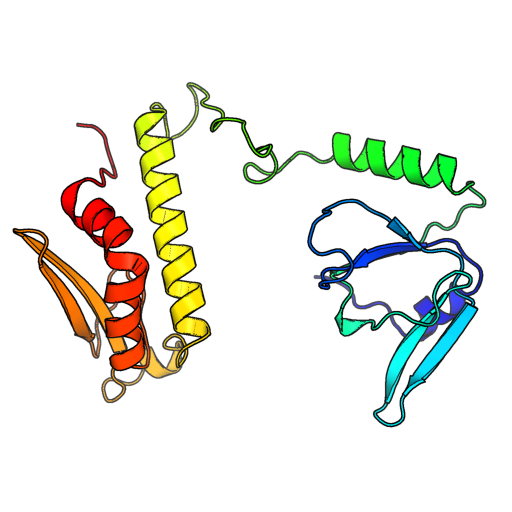713 C C . GLU A 1 205 ? 5.846 4.537 18.508 1.00 89.00 205 GLU A C 1
ATOM 1715 O O . GLU A 1 205 ? 5.005 4.277 19.374 1.00 89.00 205 GLU A O 1
ATOM 1720 N N . PHE A 1 206 ? 6.020 3.740 17.451 1.00 87.56 206 PHE A N 1
ATOM 1721 C CA . PHE A 1 206 ? 5.253 2.512 17.276 1.00 87.56 206 PHE A CA 1
ATOM 1722 C C . PHE A 1 206 ? 5.584 1.492 18.370 1.00 87.56 206 PHE A C 1
ATOM 1724 O O . PHE A 1 206 ? 6.736 1.127 18.592 1.00 87.56 206 PHE A O 1
ATOM 1731 N N . GLN A 1 207 ? 4.536 1.000 19.026 1.00 79.31 207 GLN A N 1
ATOM 1732 C CA . GLN A 1 207 ? 4.608 -0.054 20.031 1.00 79.31 207 GLN A CA 1
ATOM 1733 C C . GLN A 1 207 ? 3.748 -1.227 19.566 1.00 79.31 207 GLN A C 1
ATOM 1735 O O . GLN A 1 207 ? 2.538 -1.074 19.381 1.00 79.31 207 GLN A O 1
ATOM 1740 N N . GLU A 1 208 ? 4.382 -2.383 19.367 1.00 70.19 208 GLU A N 1
ATOM 1741 C CA . GLU A 1 208 ? 3.722 -3.629 18.949 1.00 70.19 208 GLU A CA 1
ATOM 1742 C C . GLU A 1 208 ? 3.106 -4.392 20.136 1.00 70.19 208 GLU A C 1
ATOM 1744 O O . GLU A 1 208 ? 2.233 -5.235 19.946 1.00 70.19 208 GLU A O 1
ATOM 1749 N N . MET A 1 209 ? 3.506 -4.051 21.367 1.00 65.62 209 MET A N 1
ATOM 1750 C CA . MET A 1 209 ? 2.920 -4.524 22.624 1.00 65.62 209 MET A CA 1
ATOM 1751 C C . MET A 1 209 ? 2.983 -3.408 23.674 1.00 65.62 209 MET A C 1
ATOM 1753 O O . MET A 1 209 ? 3.907 -2.591 23.661 1.00 65.62 209 MET A O 1
ATOM 1757 N N . LEU A 1 210 ? 2.007 -3.372 24.581 1.00 58.62 210 LEU A N 1
ATOM 1758 C CA . LEU A 1 210 ? 2.057 -2.535 25.782 1.00 58.62 210 LEU A CA 1
ATOM 1759 C C . LEU A 1 210 ? 2.711 -3.359 26.898 1.00 58.62 210 LEU A C 1
ATOM 1761 O O . LEU A 1 210 ? 2.269 -4.479 27.151 1.00 58.62 210 LEU A O 1
ATOM 1765 N N . TYR A 1 211 ? 3.779 -2.830 27.497 1.00 50.81 211 TYR A N 1
ATOM 1766 C CA . TYR A 1 211 ? 4.463 -3.413 28.658 1.00 50.81 211 TYR A CA 1
ATOM 1767 C C . TYR A 1 211 ? 3.925 -2.824 29.960 1.00 50.81 211 TYR A C 1
ATOM 1769 O O . TYR A 1 211 ? 3.604 -1.612 29.955 1.00 50.81 211 TYR A O 1
#